Protein AF-A0A6A5U2U9-F1 (afdb_monomer_lite)

Foldseek 3Di:
DDDPPPDPPVPAFPDQVRHDEPPAKDKDAAPDKGWYAYQAKKFKAAPVRHTDDIDHHNGIDIDHHRHIIIIGGADDPVNVVVVVPDPLVVLLVVLLVQQEDPDAAEPPDVPSVVSLVVQCPHDPVSNVSNLLSNQERHEHEWEFDFDPPPPPPDPPDDDDDDRDTDGPPDPPVCPVRHDHYDYDHDPPVPPPD

Structure (mmCIF, N/CA/C/O backbone):
data_AF-A0A6A5U2U9-F1
#
_entry.id   AF-A0A6A5U2U9-F1
#
loop_
_atom_site.group_PDB
_atom_site.id
_atom_site.type_symbol
_atom_site.label_atom_id
_atom_site.label_alt_id
_atom_site.label_comp_id
_atom_site.label_asym_id
_atom_site.label_entity_id
_atom_site.label_seq_id
_atom_site.pdbx_PDB_ins_code
_atom_site.Cartn_x
_atom_site.Cartn_y
_atom_site.Cartn_z
_atom_site.occupancy
_atom_site.B_iso_or_equiv
_atom_site.auth_seq_id
_atom_site.auth_comp_id
_atom_site.auth_asym_id
_atom_site.auth_atom_id
_atom_site.pdbx_PDB_model_num
ATOM 1 N N . MET A 1 1 ? -9.327 37.604 -3.060 1.00 34.94 1 MET A N 1
ATOM 2 C CA . MET A 1 1 ? -9.150 37.191 -1.652 1.00 34.94 1 MET A CA 1
ATOM 3 C C . MET A 1 1 ? -9.649 35.758 -1.535 1.00 34.94 1 MET A C 1
ATOM 5 O O . MET A 1 1 ? -10.852 35.558 -1.498 1.00 34.94 1 MET A O 1
ATOM 9 N N . ASN A 1 2 ? -8.749 34.771 -1.589 1.00 30.16 2 ASN A N 1
ATOM 10 C CA . ASN A 1 2 ? -9.099 33.359 -1.406 1.00 30.16 2 ASN A CA 1
ATOM 11 C C . ASN A 1 2 ? -8.986 33.032 0.084 1.00 30.16 2 ASN A C 1
ATOM 13 O O . ASN A 1 2 ? -7.882 32.951 0.617 1.00 30.16 2 ASN A O 1
ATOM 17 N N . THR A 1 3 ? -10.119 32.880 0.762 1.00 36.97 3 THR A N 1
ATOM 18 C CA . THR A 1 3 ? -10.171 32.315 2.111 1.00 36.97 3 THR A CA 1
ATOM 19 C C . THR A 1 3 ? -9.855 30.829 2.009 1.00 36.97 3 THR A C 1
ATOM 21 O O . THR A 1 3 ? -10.663 30.041 1.518 1.00 36.97 3 THR A O 1
ATOM 24 N N . SER A 1 4 ? -8.643 30.472 2.424 1.00 37.91 4 SER A N 1
ATOM 25 C CA . SER A 1 4 ? -8.183 29.096 2.579 1.00 37.91 4 SER A CA 1
ATOM 26 C C . SER A 1 4 ? -9.064 28.375 3.599 1.00 37.91 4 SER A C 1
ATOM 28 O O . SER A 1 4 ? -8.823 28.449 4.800 1.00 37.91 4 SER A O 1
ATOM 30 N N . ASN A 1 5 ? -10.102 27.689 3.122 1.00 38.91 5 ASN A N 1
ATOM 31 C CA . ASN A 1 5 ? -10.854 26.703 3.892 1.00 38.91 5 ASN A CA 1
ATOM 32 C C . ASN A 1 5 ? -9.995 25.442 4.043 1.00 38.91 5 ASN A C 1
ATOM 34 O O . ASN A 1 5 ? -10.315 24.395 3.483 1.00 38.91 5 ASN A O 1
ATOM 38 N N . THR A 1 6 ? -8.872 25.545 4.753 1.00 40.09 6 THR A N 1
ATOM 39 C CA . THR A 1 6 ? -8.129 24.360 5.175 1.00 40.09 6 THR A CA 1
ATOM 40 C C . THR A 1 6 ? -9.018 23.651 6.202 1.00 40.09 6 THR A C 1
ATOM 42 O O . THR A 1 6 ? -9.362 24.259 7.220 1.00 40.09 6 THR A O 1
ATOM 45 N N . PRO A 1 7 ? -9.506 22.431 5.924 1.00 47.25 7 PRO A N 1
ATOM 46 C CA . PRO A 1 7 ? -10.454 21.755 6.801 1.00 47.25 7 PRO A CA 1
ATOM 47 C C . PRO A 1 7 ? -9.835 21.520 8.187 1.00 47.25 7 PRO A C 1
ATOM 49 O O . PRO A 1 7 ? -8.619 21.456 8.329 1.00 47.25 7 PRO A O 1
ATOM 52 N N . GLN A 1 8 ? -10.691 21.389 9.204 1.00 54.97 8 GLN A N 1
ATOM 53 C CA . GLN A 1 8 ? -10.421 21.318 10.654 1.00 54.97 8 GLN A CA 1
ATOM 54 C C . GLN A 1 8 ? -9.457 20.205 11.146 1.00 54.97 8 GLN A C 1
ATOM 56 O O . GLN A 1 8 ? -9.461 19.861 12.328 1.00 54.97 8 GLN A O 1
ATOM 61 N N . THR A 1 9 ? -8.625 19.618 10.288 1.00 58.84 9 THR A N 1
ATOM 62 C CA . THR A 1 9 ? -7.685 18.544 10.631 1.00 58.84 9 THR A CA 1
ATOM 63 C C . THR A 1 9 ? -6.590 18.972 11.606 1.00 58.84 9 THR A C 1
ATOM 65 O O . THR A 1 9 ? -6.063 18.115 12.305 1.00 58.84 9 THR A O 1
ATOM 68 N N . GLU A 1 10 ? -6.289 20.270 11.724 1.00 67.75 10 GLU A N 1
ATOM 69 C CA . GLU A 1 10 ? -5.261 20.783 12.650 1.00 67.75 10 GLU A CA 1
ATOM 70 C C . GLU A 1 10 ? -5.578 20.536 14.136 1.00 67.75 10 GLU A C 1
ATOM 72 O O . GLU A 1 10 ? -4.672 20.566 14.962 1.00 67.75 10 GLU A O 1
ATOM 77 N N . LYS A 1 11 ? -6.844 20.268 14.492 1.00 82.25 11 LYS A N 1
ATOM 78 C CA . LYS A 1 11 ? -7.265 20.025 15.886 1.00 82.25 11 LYS A CA 1
ATOM 79 C C . LYS A 1 11 ? -7.470 18.549 16.241 1.00 82.25 11 LYS A C 1
ATOM 81 O O . LYS A 1 11 ? -7.850 18.237 17.365 1.00 82.25 11 LYS A O 1
ATOM 86 N N . LEU A 1 12 ? -7.287 17.620 15.303 1.00 87.06 12 LEU A N 1
ATOM 87 C CA . LEU A 1 12 ? -7.525 16.204 15.586 1.00 87.06 12 LEU A CA 1
ATOM 88 C C . LEU A 1 12 ? -6.351 15.594 16.355 1.00 87.06 12 LEU A C 1
ATOM 90 O O . LEU A 1 12 ? -5.197 15.736 15.966 1.00 87.06 12 LEU A O 1
ATOM 94 N N . GLY A 1 13 ? -6.663 14.870 17.430 1.00 91.94 13 GLY A N 1
ATOM 95 C CA . GLY A 1 13 ? -5.678 14.180 18.260 1.00 91.94 13 GLY A CA 1
ATOM 96 C C . GLY A 1 13 ? -4.926 15.071 19.249 1.00 91.94 13 GLY A C 1
ATOM 97 O O . GLY A 1 13 ? -3.974 14.597 19.864 1.00 91.94 13 GLY A O 1
ATOM 98 N N . THR A 1 14 ? -5.345 16.328 19.433 1.00 94.25 14 THR A N 1
ATOM 99 C CA . THR A 1 14 ? -4.706 17.265 20.372 1.00 94.25 14 THR A CA 1
ATOM 100 C C . THR A 1 14 ? -5.216 17.151 21.810 1.00 94.25 14 THR A C 1
ATOM 102 O O . THR A 1 14 ? -4.527 17.598 22.719 1.00 94.25 14 THR A O 1
ATOM 105 N N . SER A 1 15 ? -6.407 16.585 22.034 1.00 96.62 15 SER A N 1
ATOM 106 C CA . SER A 1 15 ? -6.978 16.377 23.373 1.00 96.62 15 SER A CA 1
ATOM 107 C C . SER A 1 15 ? -7.800 15.090 23.457 1.00 96.62 15 SER A C 1
ATOM 109 O O . SER A 1 15 ? -8.132 14.473 22.439 1.00 96.62 15 SER A O 1
ATOM 111 N N . GLU A 1 16 ? -8.148 14.708 24.686 1.00 97.25 16 GLU A N 1
ATOM 112 C CA . GLU A 1 16 ? -9.022 13.573 24.979 1.00 97.25 16 GLU A CA 1
ATOM 113 C C . GLU A 1 16 ? -10.433 13.747 24.398 1.00 97.25 16 GLU A C 1
ATOM 115 O O . GLU A 1 16 ? -11.026 12.763 23.950 1.00 97.25 16 GLU A O 1
ATOM 120 N N . GLU A 1 17 ? -10.969 14.978 24.355 1.00 97.06 17 GLU A N 1
ATOM 121 C CA . GLU A 1 17 ? -12.308 15.232 23.805 1.00 97.06 17 GLU A CA 1
ATOM 122 C C . GLU A 1 17 ? -12.342 15.164 22.273 1.00 97.06 17 GLU A C 1
ATOM 124 O O . GLU A 1 17 ? -13.386 14.872 21.685 1.00 97.06 17 GLU A O 1
ATOM 129 N N 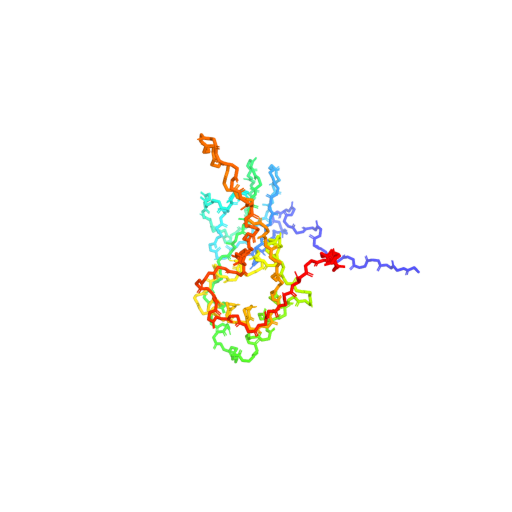. THR A 1 18 ? -11.205 15.409 21.613 1.00 95.75 18 THR A N 1
ATOM 130 C CA . THR A 1 18 ? -11.081 15.378 20.149 1.00 95.75 18 THR A CA 1
ATOM 131 C C . THR A 1 18 ? -9.968 14.433 19.685 1.00 95.75 18 THR A C 1
ATOM 133 O O . THR A 1 18 ? -9.025 14.864 19.010 1.00 95.75 18 THR A O 1
ATOM 136 N N . PRO A 1 19 ? -10.057 13.125 19.996 1.00 97.06 19 PRO A N 1
ATOM 137 C CA . PRO A 1 19 ? -9.020 12.168 19.649 1.00 97.06 19 PRO A CA 1
ATOM 138 C C . PRO A 1 19 ? -9.034 11.873 18.147 1.00 97.06 19 PRO A C 1
ATOM 140 O O . PRO A 1 19 ? -10.079 11.858 17.488 1.00 97.06 19 PRO A O 1
ATOM 143 N N . LEU A 1 20 ? -7.870 11.550 17.593 1.00 95.81 20 LEU A N 1
ATOM 144 C CA . LEU A 1 20 ? -7.750 11.102 16.216 1.00 95.81 20 LEU A CA 1
ATOM 145 C C . LEU A 1 20 ? -8.295 9.674 16.082 1.00 95.81 20 LEU A C 1
ATOM 147 O O . LEU A 1 20 ? -7.746 8.707 16.618 1.00 95.81 20 LEU A O 1
ATOM 151 N N . LYS A 1 21 ? -9.368 9.517 15.306 1.00 95.50 21 LYS A N 1
ATOM 152 C CA . LYS A 1 21 ? -9.914 8.199 14.973 1.00 95.50 21 LYS A CA 1
ATOM 153 C C . LYS A 1 21 ? -9.054 7.526 13.903 1.00 95.50 21 LYS A C 1
ATOM 155 O O . LYS A 1 21 ? -9.183 7.809 12.711 1.00 95.50 21 LYS A O 1
ATOM 160 N N . LEU A 1 22 ? -8.208 6.591 14.321 1.00 94.00 22 LEU A N 1
ATOM 161 C CA . LEU A 1 22 ? -7.253 5.937 13.437 1.00 94.00 22 LEU A CA 1
ATOM 162 C C . LEU A 1 22 ? -7.942 4.876 12.566 1.00 94.00 22 LEU A C 1
ATOM 164 O O . LEU A 1 22 ? -8.171 3.741 12.994 1.00 94.00 22 LEU A O 1
ATOM 168 N N . THR A 1 23 ? -8.287 5.274 11.342 1.00 89.62 23 THR A N 1
ATOM 169 C CA . THR A 1 23 ? -8.920 4.420 10.317 1.00 89.62 23 THR A CA 1
ATOM 170 C C . THR A 1 23 ? -8.027 4.175 9.107 1.00 89.62 23 THR A C 1
ATOM 172 O O . THR A 1 23 ? -8.224 3.196 8.392 1.00 89.62 23 THR A O 1
ATOM 175 N N . THR A 1 24 ? -7.017 5.019 8.919 1.00 86.12 24 THR A N 1
ATOM 176 C CA . THR A 1 24 ? -6.017 4.938 7.857 1.00 86.12 24 THR A CA 1
ATOM 177 C C . THR A 1 24 ? -4.615 4.870 8.459 1.00 86.12 24 THR A C 1
ATOM 179 O O . THR A 1 24 ? -4.432 5.210 9.634 1.00 86.12 24 THR A O 1
ATOM 182 N N . PRO A 1 25 ? -3.614 4.434 7.678 1.00 91.31 25 PRO A N 1
ATOM 183 C CA . PRO A 1 25 ? -2.215 4.589 8.045 1.00 91.31 25 PRO A CA 1
ATOM 184 C C . PRO A 1 25 ? -1.887 6.002 8.530 1.00 91.31 25 PRO A C 1
ATOM 186 O O . PRO A 1 25 ? -2.380 6.978 7.964 1.00 91.31 25 PRO A O 1
ATOM 189 N N . TYR A 1 26 ? -1.041 6.106 9.550 1.00 93.81 26 TYR A N 1
ATOM 190 C CA . TYR A 1 26 ? -0.611 7.388 10.102 1.00 93.81 26 TYR A CA 1
ATOM 191 C C . TYR A 1 26 ? 0.865 7.346 10.479 1.00 93.81 26 TYR A C 1
ATOM 193 O O . TYR A 1 26 ? 1.331 6.379 11.085 1.00 93.81 26 TYR A O 1
ATOM 201 N N . PHE A 1 27 ? 1.598 8.395 10.120 1.00 94.19 27 PHE A N 1
ATOM 202 C CA . PHE A 1 27 ? 2.985 8.582 10.523 1.00 94.19 27 PHE A CA 1
ATOM 203 C C . PHE A 1 27 ? 3.036 9.481 11.755 1.00 94.19 27 PHE A C 1
ATOM 205 O O . PHE A 1 27 ? 2.493 10.583 11.738 1.00 94.19 27 PHE A O 1
ATOM 212 N N . LEU A 1 28 ? 3.689 9.011 12.814 1.00 95.44 28 LEU A N 1
ATOM 213 C CA . LEU A 1 28 ? 3.873 9.767 14.045 1.00 95.44 28 LEU A CA 1
ATOM 214 C C . LEU A 1 28 ? 5.365 9.989 14.286 1.00 95.44 28 LEU A C 1
ATOM 216 O O . LEU A 1 28 ? 6.143 9.036 14.389 1.00 95.44 28 LEU A O 1
ATOM 220 N N . SER A 1 29 ? 5.748 11.259 14.371 1.00 96.44 29 SER A N 1
ATOM 221 C CA . SER A 1 29 ? 7.118 11.675 14.654 1.00 96.44 29 SER A CA 1
ATOM 222 C C . SER A 1 29 ? 7.539 11.306 16.077 1.00 96.44 29 SER A C 1
ATOM 224 O O . SER A 1 29 ? 6.727 11.266 17.005 1.00 96.44 29 SER A O 1
ATOM 226 N N . ALA A 1 30 ? 8.839 11.079 16.258 1.00 96.38 30 ALA A N 1
ATOM 227 C CA . ALA A 1 30 ? 9.435 10.812 17.558 1.00 96.38 30 ALA A CA 1
ATOM 228 C C . ALA A 1 30 ? 9.072 11.901 18.579 1.00 96.38 30 ALA A C 1
ATOM 230 O O . ALA A 1 30 ? 9.090 13.095 18.276 1.00 96.38 30 ALA A O 1
ATOM 231 N N . ARG A 1 31 ? 8.783 11.477 19.813 1.00 95.62 31 ARG A N 1
ATOM 232 C CA . ARG A 1 31 ? 8.449 12.329 20.968 1.00 95.62 31 ARG A CA 1
ATOM 233 C C . ARG A 1 31 ? 7.227 13.230 20.763 1.00 95.62 31 ARG A C 1
ATOM 235 O O . ARG A 1 31 ? 7.022 14.155 21.540 1.00 95.62 31 ARG A O 1
ATOM 242 N N . THR A 1 32 ? 6.413 12.969 19.744 1.00 96.06 32 THR A N 1
ATOM 243 C CA . THR A 1 32 ? 5.101 13.600 19.591 1.00 96.06 32 THR A CA 1
ATOM 244 C C . THR A 1 32 ? 4.062 12.758 20.322 1.00 96.06 32 THR A C 1
ATOM 246 O O . THR A 1 32 ? 3.995 11.543 20.121 1.00 96.06 32 THR A O 1
ATOM 249 N N . ALA A 1 33 ? 3.281 13.404 21.185 1.00 96.81 33 ALA A N 1
ATOM 250 C CA . ALA A 1 33 ? 2.119 12.801 21.819 1.00 96.81 33 ALA A CA 1
ATOM 251 C C . ALA A 1 33 ? 0.873 13.058 20.966 1.00 96.81 33 ALA A C 1
ATOM 253 O O . ALA A 1 33 ? 0.735 14.126 20.368 1.00 96.81 33 ALA A O 1
ATOM 254 N N . ILE A 1 34 ? -0.011 12.069 20.878 1.00 97.56 34 ILE A N 1
ATOM 255 C CA . ILE A 1 34 ? -1.281 12.196 20.165 1.00 97.56 34 ILE A CA 1
ATOM 256 C C . ILE A 1 34 ? -2.364 11.384 20.868 1.00 97.56 34 ILE A C 1
ATOM 258 O O . ILE A 1 34 ? -2.145 10.235 21.254 1.00 97.56 34 ILE A O 1
ATOM 262 N N . TRP A 1 35 ? -3.551 11.969 20.997 1.00 98.00 35 TRP A N 1
ATOM 263 C CA . TRP A 1 35 ? -4.744 11.271 21.456 1.00 98.00 35 TRP A CA 1
ATOM 264 C C . TRP A 1 35 ? -5.368 10.499 20.305 1.00 98.00 35 TRP A C 1
ATOM 266 O O . TRP A 1 35 ? -5.695 11.079 19.270 1.00 98.00 35 TRP A O 1
ATOM 276 N N . ILE A 1 36 ? -5.559 9.193 20.471 1.00 97.31 36 ILE A N 1
ATOM 277 C CA . ILE A 1 36 ? -6.127 8.341 19.426 1.00 97.31 36 ILE A CA 1
ATOM 278 C C . ILE A 1 36 ? -7.247 7.441 19.939 1.00 97.31 36 ILE A C 1
ATOM 280 O O . ILE A 1 36 ? -7.285 7.040 21.100 1.00 97.31 36 ILE A O 1
ATOM 284 N N . VAL A 1 37 ? -8.125 7.054 19.017 1.00 97.38 37 VAL A N 1
ATOM 285 C CA . VAL A 1 37 ? -9.098 5.969 19.186 1.00 97.38 37 VAL A CA 1
ATOM 286 C C . VAL A 1 37 ? -8.998 5.042 17.985 1.00 97.38 37 VAL A C 1
ATOM 288 O O . VAL A 1 37 ? -9.056 5.490 16.839 1.00 97.38 37 VAL A O 1
ATOM 291 N N . SER A 1 38 ? -8.911 3.736 18.225 1.00 95.75 38 SER A N 1
ATOM 292 C CA . SER A 1 38 ? -9.008 2.737 17.167 1.00 95.75 38 SER A CA 1
ATOM 293 C C . SER A 1 38 ? -9.807 1.510 17.620 1.00 95.75 38 SER A C 1
ATOM 295 O O . SER A 1 38 ? -9.368 0.751 18.493 1.00 95.75 38 SER A O 1
ATOM 297 N N . PRO A 1 39 ? -10.985 1.257 17.013 1.00 92.81 39 PRO A N 1
ATOM 298 C CA . PRO A 1 39 ? -11.795 0.086 17.346 1.00 92.81 39 PRO A CA 1
ATOM 299 C C . PRO A 1 39 ? -11.148 -1.232 16.887 1.00 92.81 39 PRO A C 1
ATOM 301 O O . PRO A 1 39 ? -11.513 -2.302 17.386 1.00 92.81 39 PRO A O 1
ATOM 304 N N . ASN A 1 40 ? -10.185 -1.161 15.964 1.00 93.69 40 ASN A N 1
ATOM 305 C CA . ASN A 1 40 ? -9.459 -2.300 15.419 1.00 93.69 40 ASN A CA 1
ATOM 306 C C . ASN A 1 40 ? -8.013 -2.314 15.947 1.00 93.69 40 ASN A C 1
ATOM 308 O O . ASN A 1 40 ? -7.489 -1.264 16.312 1.00 93.69 40 ASN A O 1
ATOM 312 N N . PRO A 1 41 ? -7.349 -3.482 15.994 1.00 95.50 41 PRO A N 1
ATOM 313 C CA . PRO A 1 41 ? -5.922 -3.547 16.292 1.00 95.50 41 PRO A CA 1
ATOM 314 C C . PRO A 1 41 ? -5.097 -2.658 15.354 1.00 95.50 41 PRO A C 1
ATOM 316 O O . PRO A 1 41 ? -5.299 -2.688 14.139 1.00 95.50 41 PRO A O 1
ATOM 319 N N . VAL A 1 42 ? -4.152 -1.912 15.913 1.00 96.12 42 VAL A N 1
ATOM 320 C CA . VAL A 1 42 ? -3.202 -1.050 15.209 1.00 96.12 42 VAL A CA 1
ATOM 321 C C . VAL A 1 42 ? -1.824 -1.672 15.331 1.00 96.12 42 VAL A C 1
ATOM 323 O O . VAL A 1 42 ? -1.330 -1.868 16.440 1.00 96.12 42 VAL A O 1
ATOM 326 N N . LYS A 1 43 ? -1.202 -1.987 14.195 1.00 95.94 43 LYS A N 1
ATOM 327 C CA . LYS A 1 43 ? 0.190 -2.440 14.149 1.00 95.94 43 LYS A CA 1
ATOM 328 C C . LYS A 1 43 ? 1.102 -1.224 14.088 1.00 95.94 43 LYS A C 1
ATOM 330 O O . LYS A 1 43 ? 0.859 -0.321 13.293 1.00 95.94 43 LYS A O 1
ATOM 335 N N . VAL A 1 44 ? 2.144 -1.207 14.903 1.00 96.50 44 VAL A N 1
ATOM 336 C CA . VAL A 1 44 ? 3.135 -0.130 14.932 1.00 96.50 44 VAL A CA 1
ATOM 337 C C . VAL A 1 44 ? 4.418 -0.645 14.313 1.00 96.50 44 VAL A C 1
ATOM 339 O O . VAL A 1 44 ? 4.947 -1.669 14.747 1.00 96.50 44 VAL A O 1
ATOM 342 N N . HIS A 1 45 ? 4.911 0.072 13.312 1.00 95.31 45 HIS A N 1
ATOM 343 C CA . HIS A 1 45 ? 6.163 -0.225 12.637 1.00 95.31 45 HIS A CA 1
ATOM 344 C C . HIS A 1 45 ? 7.190 0.875 12.888 1.00 95.31 45 HIS A C 1
ATOM 346 O O . HIS A 1 45 ? 6.834 2.053 12.910 1.00 95.31 45 HIS A O 1
ATOM 352 N N . GLY A 1 46 ? 8.451 0.489 13.054 1.00 94.62 46 GLY A N 1
ATOM 353 C CA . GLY A 1 46 ? 9.576 1.412 13.115 1.00 94.62 46 GLY A CA 1
ATOM 354 C C . GLY A 1 46 ? 9.885 2.060 11.762 1.00 94.62 46 GLY A C 1
ATOM 355 O O . GLY A 1 46 ? 9.246 1.741 10.752 1.00 94.62 46 GLY A O 1
ATOM 356 N N . PRO A 1 47 ? 10.883 2.957 11.719 1.00 90.69 47 PRO A N 1
ATOM 357 C CA . PRO A 1 47 ? 11.277 3.654 10.494 1.00 90.69 47 PRO A CA 1
ATOM 358 C C . PRO A 1 47 ? 11.883 2.708 9.445 1.00 90.69 47 PRO A C 1
ATOM 360 O O . PRO A 1 47 ? 11.834 2.985 8.252 1.00 90.69 47 PRO A O 1
ATOM 363 N N . ASP A 1 48 ? 12.409 1.567 9.880 1.00 90.31 48 ASP A N 1
ATOM 364 C CA . ASP A 1 48 ? 12.913 0.473 9.048 1.00 90.31 48 ASP A CA 1
ATOM 365 C C . ASP A 1 48 ? 11.814 -0.530 8.634 1.00 90.31 48 ASP A C 1
ATOM 367 O O . ASP A 1 48 ? 12.078 -1.528 7.964 1.00 90.31 48 ASP A O 1
ATOM 371 N N . GLY A 1 49 ? 10.563 -0.286 9.037 1.00 87.00 49 GLY A N 1
ATOM 372 C CA . GLY A 1 49 ? 9.427 -1.167 8.785 1.00 87.00 49 GLY A CA 1
ATOM 373 C C . GLY A 1 49 ? 9.326 -2.369 9.729 1.00 87.00 49 GLY A C 1
ATOM 374 O O . GLY A 1 49 ? 8.385 -3.161 9.582 1.00 87.00 49 GLY A O 1
ATOM 375 N N . THR A 1 50 ? 10.232 -2.514 10.703 1.00 91.19 50 THR A N 1
ATOM 376 C CA . THR A 1 50 ? 10.160 -3.589 11.704 1.00 91.19 50 THR A CA 1
ATOM 377 C C . THR A 1 50 ? 8.906 -3.446 12.555 1.00 91.19 50 THR A C 1
ATOM 379 O O . THR A 1 50 ? 8.499 -2.342 12.909 1.00 91.19 50 THR A O 1
ATOM 382 N N . ALA A 1 51 ? 8.232 -4.558 12.849 1.00 93.44 51 ALA A N 1
ATOM 383 C CA . ALA A 1 51 ? 7.063 -4.530 13.720 1.00 93.44 51 ALA A CA 1
ATOM 384 C C . ALA A 1 51 ? 7.517 -4.312 15.171 1.00 93.44 51 ALA A C 1
ATOM 386 O O . ALA A 1 51 ? 8.251 -5.133 15.713 1.00 93.44 51 ALA A O 1
ATOM 387 N N . ILE A 1 52 ? 7.067 -3.219 15.788 1.00 95.12 52 ILE A N 1
ATOM 388 C CA . ILE A 1 52 ? 7.402 -2.860 17.171 1.00 95.12 52 ILE A CA 1
ATOM 389 C C . ILE A 1 52 ? 6.380 -3.468 18.125 1.00 95.12 52 ILE A C 1
ATOM 391 O O . ILE A 1 52 ? 6.726 -4.166 19.072 1.00 95.12 52 ILE A O 1
ATOM 395 N N . THR A 1 53 ? 5.099 -3.172 17.901 1.00 97.12 53 THR A N 1
ATOM 396 C CA . THR A 1 53 ? 4.021 -3.595 18.797 1.00 97.12 53 THR A CA 1
ATOM 397 C C . THR A 1 53 ? 2.673 -3.598 18.082 1.00 97.12 53 THR A C 1
ATOM 399 O O . THR A 1 53 ? 2.544 -3.161 16.937 1.00 97.12 53 THR A O 1
ATOM 402 N N . THR A 1 54 ? 1.650 -4.121 18.746 1.00 97.00 54 THR A N 1
ATOM 403 C CA . THR A 1 54 ? 0.253 -4.019 18.326 1.00 97.00 54 THR A CA 1
ATOM 404 C C . THR A 1 54 ? -0.587 -3.606 19.523 1.00 97.00 54 THR A C 1
ATOM 406 O O . THR A 1 54 ? -0.475 -4.206 20.588 1.00 97.00 54 THR A O 1
ATOM 409 N N . PHE A 1 55 ? -1.452 -2.609 19.351 1.00 96.06 55 PHE A N 1
ATOM 410 C CA . PHE A 1 55 ? -2.351 -2.154 20.411 1.00 96.06 55 PHE A CA 1
ATOM 411 C C . PHE A 1 55 ? -3.779 -1.963 19.894 1.00 96.06 55 PHE A C 1
ATOM 413 O O . PHE A 1 55 ? -4.039 -1.972 18.692 1.00 96.06 55 PHE A O 1
ATOM 420 N N . LYS A 1 56 ? -4.730 -1.809 20.815 1.00 95.44 56 LYS A N 1
ATOM 421 C CA . LYS A 1 56 ? -6.136 -1.520 20.519 1.00 95.44 56 LYS A CA 1
ATOM 422 C C . LYS A 1 56 ? -6.675 -0.568 21.581 1.00 95.44 56 LYS A C 1
ATOM 424 O O . LYS A 1 56 ? -6.580 -0.879 22.763 1.00 95.44 56 LYS A O 1
ATOM 429 N N . CYS A 1 57 ? -7.281 0.542 21.170 1.00 95.62 57 CYS A N 1
ATOM 430 C CA . CYS A 1 57 ? -7.821 1.557 22.077 1.00 95.62 57 CYS A CA 1
ATOM 431 C C . CYS A 1 57 ? -9.275 1.888 21.710 1.00 95.62 57 CYS A C 1
ATOM 433 O O . CYS A 1 57 ? -9.556 2.642 20.782 1.00 95.62 57 CYS A O 1
ATOM 435 N N . LYS A 1 58 ? -10.232 1.289 22.433 1.00 95.94 58 LYS A N 1
ATOM 436 C CA . LYS A 1 58 ? -11.666 1.598 22.257 1.00 95.94 58 LYS A CA 1
ATOM 437 C C . LYS A 1 58 ? -12.054 2.961 22.840 1.00 95.94 58 LYS A C 1
ATOM 439 O O . LYS A 1 58 ? -13.044 3.535 22.400 1.00 95.94 58 LYS A O 1
ATOM 444 N N . HIS A 1 59 ? -11.287 3.434 23.815 1.00 97.19 59 HIS A N 1
ATOM 445 C CA . HIS A 1 59 ? -11.425 4.741 24.446 1.00 97.19 59 HIS A CA 1
ATOM 446 C C . HIS A 1 59 ? -10.237 5.622 24.046 1.00 97.19 59 HIS A C 1
ATOM 448 O O . HIS A 1 59 ? -9.207 5.062 23.648 1.00 97.19 59 HIS A O 1
ATOM 454 N N . PRO A 1 60 ? -10.381 6.958 24.109 1.00 98.00 60 PRO A N 1
ATOM 455 C CA . PRO A 1 60 ? -9.285 7.876 23.834 1.00 98.00 60 PRO A CA 1
ATOM 456 C C . PRO A 1 60 ? -8.066 7.525 24.685 1.00 98.00 60 PRO A C 1
ATOM 458 O O . PRO A 1 60 ? -8.185 7.288 25.884 1.00 98.00 60 PRO A O 1
ATOM 461 N N . ALA A 1 61 ? -6.905 7.437 24.047 1.00 97.75 61 ALA A N 1
ATOM 462 C CA . ALA A 1 61 ? -5.645 7.180 24.723 1.00 97.75 61 ALA A CA 1
ATOM 463 C C . ALA A 1 61 ? -4.560 8.068 24.125 1.00 97.75 61 ALA A C 1
ATOM 465 O O . ALA A 1 61 ? -4.422 8.134 22.900 1.00 97.75 61 ALA A O 1
ATOM 466 N N . GLU A 1 62 ? -3.787 8.722 24.985 1.00 98.00 62 GLU A N 1
ATOM 467 C CA . GLU A 1 62 ? -2.581 9.426 24.577 1.00 98.00 62 GLU A CA 1
ATOM 468 C C . GLU A 1 62 ? -1.450 8.421 24.348 1.00 98.00 62 GLU A C 1
ATOM 470 O O . GLU A 1 62 ? -1.139 7.591 25.205 1.00 98.00 62 GLU A O 1
ATOM 475 N N . ILE A 1 63 ? -0.839 8.483 23.170 1.00 97.44 63 ILE A N 1
ATOM 476 C CA . ILE A 1 63 ? 0.300 7.647 22.803 1.00 97.44 63 ILE A CA 1
ATOM 477 C C . ILE A 1 63 ? 1.479 8.521 22.397 1.00 97.44 63 ILE A C 1
ATOM 479 O O . ILE A 1 63 ? 1.314 9.572 21.782 1.00 97.44 63 ILE A O 1
ATOM 483 N N . SER A 1 64 ? 2.685 8.057 22.703 1.00 97.44 64 SER A N 1
ATOM 484 C CA . SER A 1 64 ? 3.925 8.649 22.210 1.00 97.44 64 SER A CA 1
ATOM 485 C C . SER A 1 64 ? 4.984 7.564 22.033 1.00 97.44 64 SER A C 1
ATOM 487 O O . SER A 1 64 ? 4.941 6.517 22.683 1.00 97.44 64 SER A O 1
ATOM 489 N N . PHE A 1 65 ? 5.936 7.804 21.133 1.00 96.81 65 PHE A N 1
ATOM 490 C CA . PHE A 1 65 ? 7.048 6.891 20.869 1.00 96.81 65 PHE A CA 1
ATOM 491 C C . PHE A 1 65 ? 8.370 7.649 20.893 1.00 96.81 65 PHE A C 1
ATOM 493 O O . PHE A 1 65 ? 8.432 8.829 20.553 1.00 96.81 65 PHE A O 1
ATOM 500 N N . GLN A 1 66 ? 9.453 6.973 21.278 1.00 97.50 66 GLN A N 1
ATOM 501 C CA . GLN A 1 66 ? 10.793 7.575 21.287 1.00 97.50 66 GLN A CA 1
ATOM 502 C C . GLN A 1 66 ? 11.406 7.707 19.884 1.00 97.50 66 GLN A C 1
ATOM 504 O O . GLN A 1 66 ? 12.349 8.473 19.700 1.00 97.50 66 GLN A O 1
ATOM 509 N N . THR A 1 67 ? 10.872 6.977 18.906 1.00 96.75 67 THR A N 1
ATOM 510 C CA . THR A 1 67 ? 11.312 6.943 17.508 1.00 96.75 67 THR A CA 1
ATOM 511 C C . THR A 1 67 ? 10.144 7.263 16.577 1.00 96.75 67 THR A C 1
ATOM 513 O O . THR A 1 67 ? 8.987 7.261 16.997 1.00 96.75 67 THR A O 1
ATOM 516 N N . ASN A 1 68 ? 10.444 7.559 15.311 1.00 96.00 68 ASN A N 1
ATOM 517 C CA . ASN A 1 68 ? 9.418 7.722 14.282 1.00 96.00 68 ASN A CA 1
ATOM 518 C C . ASN A 1 68 ? 8.715 6.385 14.045 1.00 96.00 68 ASN A C 1
ATOM 520 O O . ASN A 1 68 ? 9.386 5.361 13.900 1.00 96.00 68 ASN A O 1
ATOM 524 N N . VAL A 1 69 ? 7.387 6.397 13.961 1.00 96.50 69 VAL A N 1
ATOM 525 C CA . VAL A 1 69 ? 6.612 5.175 13.740 1.00 96.50 69 VAL A CA 1
ATOM 526 C C . VAL A 1 69 ? 5.543 5.341 12.671 1.00 96.50 69 VAL A C 1
ATOM 528 O O . VAL A 1 69 ? 4.960 6.409 12.483 1.00 96.50 69 VAL A O 1
ATOM 531 N N . HIS A 1 70 ? 5.237 4.231 12.008 1.00 94.56 70 HIS A N 1
ATOM 532 C CA . HIS A 1 70 ? 4.082 4.085 11.137 1.00 94.56 70 HIS A CA 1
ATOM 533 C C . HIS A 1 70 ? 3.023 3.231 11.834 1.00 94.56 70 HIS A C 1
ATOM 535 O O . HIS A 1 70 ? 3.230 2.047 12.102 1.00 94.56 70 HIS A O 1
ATOM 541 N N . MET A 1 71 ? 1.868 3.827 12.108 1.00 95.19 71 MET A N 1
ATOM 542 C CA . MET A 1 71 ? 0.708 3.143 12.662 1.00 95.19 71 MET A CA 1
ATOM 543 C C . MET A 1 71 ? -0.195 2.656 11.532 1.00 95.19 71 MET A C 1
ATOM 545 O O . MET A 1 71 ? -0.624 3.437 10.687 1.00 95.19 71 MET A O 1
ATOM 549 N N . MET A 1 72 ? -0.482 1.359 11.520 1.00 93.12 72 MET A N 1
ATOM 550 C CA . MET A 1 72 ? -1.246 0.670 10.484 1.00 93.12 72 MET A CA 1
ATOM 551 C C . MET A 1 72 ? -2.486 0.037 11.125 1.00 93.12 72 MET A C 1
ATOM 553 O O . MET A 1 72 ? -2.390 -1.067 11.680 1.00 93.12 72 MET A O 1
ATOM 557 N N . PRO A 1 73 ? -3.649 0.716 11.110 1.00 92.50 73 PRO A N 1
ATOM 558 C CA . PRO A 1 73 ? -4.879 0.119 11.605 1.00 92.50 73 PRO A CA 1
ATOM 559 C C . PRO A 1 73 ? -5.244 -1.088 10.741 1.00 92.50 73 PRO A C 1
ATOM 561 O O . PRO A 1 73 ? -5.184 -1.049 9.512 1.00 92.50 73 PRO A O 1
ATOM 564 N N . SER A 1 74 ? -5.625 -2.184 11.387 1.00 90.31 74 SER A N 1
ATOM 565 C CA . SER A 1 74 ? -6.153 -3.343 10.677 1.00 90.31 74 SER A CA 1
ATOM 566 C C . SER A 1 74 ? -7.512 -3.014 10.065 1.00 90.31 74 SER A C 1
ATOM 568 O O . SER A 1 74 ? -8.380 -2.388 10.684 1.00 90.31 74 SER A O 1
ATOM 570 N N . LEU A 1 75 ? -7.699 -3.465 8.827 1.00 85.56 75 LEU A N 1
ATOM 571 C CA . LEU A 1 75 ? -8.979 -3.394 8.140 1.00 85.56 75 LEU A CA 1
ATOM 572 C C . LEU A 1 75 ? -9.941 -4.345 8.860 1.00 85.56 75 LEU A C 1
ATOM 574 O O . LEU A 1 75 ? -9.790 -5.564 8.799 1.00 85.56 75 LEU A O 1
ATOM 578 N N . GLY A 1 76 ? -10.884 -3.789 9.619 1.00 86.06 76 GLY A N 1
ATOM 579 C CA . GLY A 1 76 ? -11.825 -4.585 10.404 1.00 86.06 76 GLY A CA 1
ATOM 580 C C . GLY A 1 76 ? -12.762 -5.440 9.530 1.00 86.06 76 GLY A C 1
ATOM 581 O O . GLY A 1 76 ? -12.858 -5.227 8.318 1.00 86.06 76 GLY A O 1
ATOM 582 N N . PRO A 1 77 ? -13.535 -6.364 10.132 1.00 88.94 77 PRO A N 1
ATOM 583 C CA . PRO A 1 77 ? -14.475 -7.225 9.406 1.00 88.94 77 PRO A CA 1
ATOM 584 C C . PRO A 1 77 ? -15.476 -6.453 8.537 1.00 88.94 77 PRO A C 1
ATOM 586 O O . PRO A 1 77 ? -15.825 -6.904 7.451 1.00 88.94 77 PRO A O 1
ATOM 589 N N . ALA A 1 78 ? -15.892 -5.262 8.982 1.00 88.50 78 ALA A N 1
ATOM 590 C CA . ALA A 1 78 ? -16.789 -4.387 8.232 1.00 88.50 78 ALA A CA 1
ATOM 591 C C . ALA A 1 78 ? -16.190 -3.931 6.892 1.00 88.50 78 ALA A C 1
ATOM 593 O O . ALA A 1 78 ? -16.898 -3.919 5.889 1.00 88.50 78 ALA A O 1
ATOM 594 N N . PHE A 1 79 ? -14.888 -3.620 6.852 1.00 90.50 79 PHE A N 1
ATOM 595 C CA . PHE A 1 79 ? -14.209 -3.287 5.601 1.00 90.50 79 PHE A CA 1
ATOM 596 C C . PHE A 1 79 ? -14.195 -4.494 4.666 1.00 90.50 79 PHE A C 1
ATOM 598 O O . PHE A 1 79 ? -14.577 -4.365 3.511 1.00 90.50 79 PHE A O 1
ATOM 605 N N . SER A 1 80 ? -13.824 -5.679 5.164 1.00 90.25 80 SER A N 1
ATOM 606 C CA . SER A 1 80 ? -13.820 -6.895 4.338 1.00 90.25 80 SER A CA 1
ATOM 607 C C . SER A 1 80 ? -15.216 -7.219 3.795 1.00 90.25 80 SER A C 1
ATOM 609 O O . SER A 1 80 ? -15.355 -7.558 2.623 1.00 90.25 80 SER A O 1
ATOM 611 N N . ALA A 1 81 ? -16.258 -7.060 4.615 1.00 92.25 81 ALA A N 1
ATOM 612 C CA . ALA A 1 81 ? -17.642 -7.243 4.190 1.00 92.25 81 ALA A CA 1
ATOM 613 C C . ALA A 1 81 ? -18.080 -6.204 3.147 1.00 92.25 81 ALA A C 1
ATOM 615 O O . ALA A 1 81 ? -18.795 -6.554 2.214 1.00 92.25 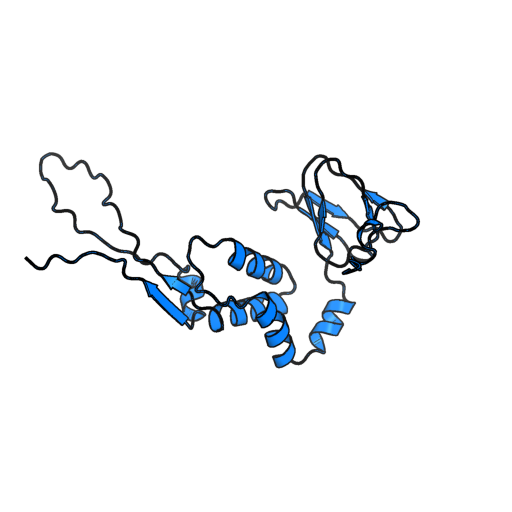81 ALA A O 1
ATOM 616 N N . GLY A 1 82 ? -17.654 -4.945 3.291 1.00 94.50 82 GLY A N 1
ATOM 617 C CA . GLY A 1 82 ? -17.893 -3.893 2.305 1.00 94.50 82 GLY A CA 1
ATOM 618 C C . GLY A 1 82 ? -17.175 -4.176 0.990 1.00 94.50 82 GLY A C 1
ATOM 619 O O . GLY A 1 82 ? -17.814 -4.209 -0.053 1.00 94.50 82 GLY A O 1
ATOM 620 N N . TRP A 1 83 ? -15.878 -4.476 1.052 1.00 95.38 83 TRP A N 1
ATOM 621 C CA . TRP A 1 83 ? -15.037 -4.785 -0.104 1.00 95.38 83 TRP A CA 1
ATOM 622 C C . TRP A 1 83 ? -15.593 -5.943 -0.936 1.00 95.38 83 TRP A C 1
ATOM 624 O O . TRP A 1 83 ? -15.699 -5.829 -2.151 1.00 95.38 83 TRP A O 1
ATOM 634 N N . LYS A 1 84 ? -16.047 -7.023 -0.287 1.00 96.25 84 LYS A N 1
ATOM 635 C CA . LYS A 1 84 ? -16.662 -8.179 -0.963 1.00 96.25 84 LYS A CA 1
ATOM 636 C C . LYS A 1 84 ? -17.944 -7.853 -1.734 1.00 96.25 84 LYS A C 1
ATOM 638 O O . LYS A 1 84 ? -18.309 -8.613 -2.621 1.00 96.25 84 LYS A O 1
ATOM 643 N N . LYS A 1 85 ? -18.643 -6.769 -1.384 1.00 97.50 85 LYS A N 1
ATOM 644 C CA . LYS A 1 85 ? -19.865 -6.329 -2.079 1.00 97.50 85 LYS A CA 1
ATOM 645 C C . LYS A 1 85 ? -19.574 -5.451 -3.294 1.00 97.50 85 LYS A C 1
ATOM 647 O O . LYS A 1 85 ? -20.489 -5.186 -4.065 1.00 97.50 85 LYS A O 1
ATOM 652 N N . ILE A 1 86 ? -18.342 -4.967 -3.439 1.00 97.69 86 ILE A N 1
ATOM 653 C CA . ILE A 1 86 ? -17.938 -4.145 -4.576 1.00 97.69 86 ILE A CA 1
ATOM 654 C C . ILE A 1 86 ? -17.721 -5.084 -5.779 1.00 97.69 86 ILE A C 1
ATOM 656 O O . ILE A 1 86 ? -17.008 -6.076 -5.629 1.00 97.69 86 ILE A O 1
ATOM 660 N N . PRO A 1 87 ? -18.314 -4.806 -6.954 1.00 98.12 87 PRO A N 1
ATOM 661 C CA . PRO A 1 87 ? -17.978 -5.500 -8.197 1.00 98.12 87 PRO A CA 1
ATOM 662 C C . PRO A 1 87 ? -16.485 -5.392 -8.523 1.00 98.12 87 PRO A C 1
ATOM 664 O O . PRO A 1 87 ? -15.850 -4.376 -8.224 1.00 98.12 87 PRO A O 1
ATOM 667 N N . ASP A 1 88 ? -15.913 -6.415 -9.151 1.00 97.25 88 ASP A N 1
ATOM 668 C CA . ASP A 1 88 ? -14.468 -6.471 -9.401 1.00 97.25 88 ASP A CA 1
ATOM 669 C C . ASP A 1 88 ? -13.986 -5.338 -10.325 1.00 97.25 88 ASP A C 1
ATOM 671 O O . ASP A 1 88 ? -12.882 -4.814 -10.153 1.00 97.25 88 ASP A O 1
ATOM 675 N N . GLU A 1 89 ? -14.841 -4.851 -11.225 1.00 97.31 89 GLU A N 1
ATOM 676 C CA . GLU A 1 89 ? -14.573 -3.693 -12.083 1.00 97.31 89 GLU A CA 1
ATOM 677 C C . GLU A 1 89 ? -14.366 -2.412 -11.263 1.00 97.31 89 GLU A C 1
ATOM 679 O O . GLU A 1 89 ? -13.471 -1.615 -11.538 1.00 97.31 89 GLU A O 1
ATOM 684 N N . LEU A 1 90 ? -15.157 -2.209 -10.207 1.00 98.06 90 LEU A N 1
ATOM 685 C CA . LEU A 1 90 ? -14.989 -1.045 -9.337 1.00 98.06 90 LEU A CA 1
ATOM 686 C C . LEU A 1 90 ? -13.767 -1.200 -8.430 1.00 98.06 90 LEU A C 1
ATOM 688 O O . LEU A 1 90 ? -13.051 -0.227 -8.199 1.00 98.06 90 LEU A O 1
ATOM 692 N N . LYS A 1 91 ? -13.471 -2.416 -7.953 1.00 97.75 91 LYS A N 1
ATOM 693 C CA . LYS A 1 91 ? -12.243 -2.676 -7.184 1.00 97.75 91 LYS A CA 1
ATOM 694 C C . LYS A 1 91 ? -10.994 -2.370 -8.009 1.00 97.75 91 LYS A C 1
ATOM 696 O O . LYS A 1 91 ? -10.078 -1.718 -7.510 1.00 97.75 91 LYS A O 1
ATOM 701 N N . THR A 1 92 ? -10.961 -2.817 -9.264 1.00 97.31 92 THR A N 1
ATOM 702 C CA . THR A 1 92 ? -9.845 -2.549 -10.183 1.00 97.31 92 THR A CA 1
ATOM 703 C C . THR A 1 92 ? -9.718 -1.065 -10.500 1.00 97.31 92 THR A C 1
ATOM 705 O O . THR A 1 92 ? -8.597 -0.571 -10.512 1.00 97.31 92 THR A O 1
ATOM 708 N N . GLN A 1 93 ? -10.821 -0.325 -10.660 1.00 97.25 93 GLN A N 1
ATOM 709 C CA . GLN A 1 93 ? -10.778 1.136 -10.815 1.00 97.25 93 GLN A CA 1
ATOM 710 C C . GLN A 1 93 ? -10.224 1.847 -9.573 1.00 97.25 93 GLN A C 1
ATOM 712 O O . GLN A 1 93 ? -9.345 2.697 -9.701 1.00 97.25 93 GLN A O 1
ATOM 717 N N . ILE A 1 94 ? -10.685 1.475 -8.372 1.00 96.12 94 ILE A N 1
ATOM 718 C CA . ILE A 1 94 ? -10.204 2.052 -7.105 1.00 96.12 94 ILE A CA 1
ATOM 719 C C . ILE A 1 94 ? -8.700 1.812 -6.941 1.00 96.12 94 ILE A C 1
ATOM 721 O O . ILE A 1 94 ? -7.949 2.731 -6.621 1.00 96.12 94 ILE A O 1
ATOM 725 N N . LEU A 1 95 ? -8.248 0.577 -7.168 1.00 97.06 95 LEU A N 1
ATOM 726 C CA . LEU A 1 95 ? -6.830 0.238 -7.082 1.00 97.06 95 LEU A CA 1
ATOM 727 C C . LEU A 1 95 ? -6.027 0.890 -8.209 1.00 97.06 95 LEU A C 1
ATOM 729 O O . LEU A 1 95 ? -4.931 1.379 -7.964 1.00 97.06 95 LEU A O 1
ATOM 733 N N . GLY A 1 96 ? -6.579 0.940 -9.420 1.00 96.94 96 GLY A N 1
ATOM 734 C CA . GLY A 1 96 ? -5.954 1.534 -10.597 1.00 96.94 96 GLY A CA 1
ATOM 735 C C . GLY A 1 96 ? -5.682 3.018 -10.422 1.00 96.94 96 GLY A C 1
ATOM 736 O O . GLY A 1 96 ? -4.604 3.462 -10.800 1.00 96.94 96 GLY A O 1
ATOM 737 N N . PHE A 1 97 ? -6.590 3.750 -9.777 1.00 96.38 97 PHE A N 1
ATOM 738 C CA . PHE A 1 97 ? -6.386 5.158 -9.444 1.00 96.38 97 PHE A CA 1
ATOM 739 C C . PHE A 1 97 ? -5.157 5.386 -8.549 1.00 96.38 97 PHE A C 1
ATOM 741 O O . PHE A 1 97 ? -4.428 6.348 -8.751 1.00 96.38 97 PHE A O 1
ATOM 748 N N . ASN A 1 98 ? -4.904 4.492 -7.588 1.00 93.38 98 ASN A N 1
ATOM 749 C CA . ASN A 1 98 ? -3.781 4.621 -6.651 1.00 93.38 98 ASN A CA 1
ATOM 750 C C . ASN A 1 98 ? -2.474 3.985 -7.144 1.00 93.38 98 ASN A C 1
ATOM 752 O O . ASN A 1 98 ? -1.423 4.253 -6.573 1.00 93.38 98 ASN A O 1
ATOM 756 N N . LEU A 1 99 ? -2.549 3.059 -8.103 1.00 96.44 99 LEU A N 1
ATOM 757 C CA . LEU A 1 99 ? -1.423 2.211 -8.504 1.00 96.44 99 LEU A CA 1
ATOM 758 C C . LEU A 1 99 ? -0.948 2.457 -9.934 1.00 96.44 99 LEU A C 1
ATOM 760 O O . LEU A 1 99 ? 0.045 1.849 -10.322 1.00 96.44 99 LEU A O 1
ATOM 764 N N . THR A 1 100 ? -1.657 3.261 -10.728 1.00 97.00 100 THR A N 1
ATOM 765 C CA . THR A 1 100 ? -1.277 3.552 -12.115 1.00 97.00 100 THR A CA 1
ATOM 766 C C . THR A 1 100 ? -0.564 4.890 -12.187 1.00 97.00 100 THR A C 1
ATOM 768 O O . THR A 1 100 ? -1.164 5.936 -11.961 1.00 97.00 100 THR A O 1
ATOM 771 N N . GLU A 1 101 ? 0.699 4.834 -12.571 1.00 96.44 101 GLU A N 1
ATOM 772 C CA . GLU A 1 101 ? 1.543 5.979 -12.848 1.00 96.44 101 GLU A CA 1
ATOM 773 C C . GLU A 1 101 ? 1.359 6.431 -14.296 1.00 96.44 101 GLU A C 1
ATOM 775 O O . GLU A 1 101 ? 1.221 5.626 -15.225 1.00 96.44 101 GLU A O 1
ATOM 780 N N . THR A 1 102 ? 1.365 7.746 -14.501 1.00 96.38 102 THR A N 1
ATOM 781 C CA . THR A 1 102 ? 1.324 8.331 -15.846 1.00 96.38 102 THR A CA 1
ATOM 782 C C . THR A 1 102 ? 2.664 8.190 -16.560 1.00 96.38 102 THR A C 1
ATOM 784 O O . THR A 1 102 ? 2.699 8.030 -17.779 1.00 96.38 102 THR A O 1
ATOM 787 N N . GLU A 1 103 ? 3.761 8.228 -15.803 1.00 95.81 103 GLU A N 1
ATOM 788 C CA . GLU A 1 103 ? 5.121 8.136 -16.322 1.00 95.81 103 GLU A CA 1
ATOM 789 C C . GLU A 1 103 ? 5.679 6.707 -16.222 1.00 95.81 103 GLU A C 1
ATOM 791 O O . GLU A 1 103 ? 5.322 5.955 -15.311 1.00 95.81 103 GLU A O 1
ATOM 796 N N . PRO A 1 104 ? 6.579 6.297 -17.136 1.00 95.00 104 PRO A N 1
ATOM 797 C CA . PRO A 1 104 ? 7.213 4.990 -17.059 1.00 95.00 104 PRO A CA 1
ATOM 798 C C . PRO A 1 104 ? 8.008 4.787 -15.760 1.00 95.00 104 PRO A C 1
ATOM 800 O O . PRO A 1 104 ? 8.933 5.540 -15.455 1.00 95.00 104 PRO A O 1
ATOM 803 N N . ILE A 1 105 ? 7.717 3.699 -15.047 1.00 94.25 105 ILE A N 1
ATOM 804 C CA . ILE A 1 105 ? 8.376 3.346 -13.788 1.00 94.25 105 ILE A CA 1
ATOM 805 C C . ILE A 1 105 ? 9.790 2.849 -14.084 1.00 94.25 105 ILE A C 1
ATOM 807 O O . ILE A 1 105 ? 9.981 1.845 -14.778 1.00 94.25 105 ILE A O 1
ATOM 811 N N . SER A 1 106 ? 10.788 3.541 -13.540 1.00 91.69 106 SER A N 1
ATOM 812 C CA . SER A 1 106 ? 12.194 3.139 -13.626 1.00 91.69 106 SER A CA 1
ATOM 813 C C . SER A 1 106 ? 12.606 2.272 -12.435 1.00 91.69 106 SER A C 1
ATOM 815 O O . SER A 1 106 ? 11.977 2.300 -11.380 1.00 91.69 106 SER A O 1
ATOM 817 N N . SER A 1 107 ? 13.711 1.535 -12.564 1.00 84.88 107 SER A N 1
ATOM 818 C CA . SER A 1 107 ? 14.268 0.742 -11.458 1.00 84.88 107 SER A CA 1
ATOM 819 C C . SER A 1 107 ? 14.692 1.574 -10.241 1.00 84.88 107 SER A C 1
ATOM 821 O O . SER A 1 107 ? 14.770 1.032 -9.140 1.00 84.88 107 SER A O 1
ATOM 823 N N . ALA A 1 108 ? 14.972 2.867 -10.429 1.00 84.38 108 ALA A N 1
ATOM 824 C CA . ALA A 1 108 ? 15.363 3.785 -9.363 1.00 84.38 108 ALA A CA 1
ATOM 825 C C . ALA A 1 108 ? 14.160 4.358 -8.593 1.00 84.38 108 ALA A C 1
ATOM 827 O O . ALA A 1 108 ? 14.341 4.933 -7.521 1.00 84.38 108 ALA A O 1
ATOM 828 N N . ASP A 1 109 ? 12.942 4.209 -9.119 1.00 85.19 109 ASP A N 1
ATOM 829 C CA . ASP A 1 109 ? 11.747 4.765 -8.500 1.00 85.19 109 ASP A CA 1
ATOM 830 C C . ASP A 1 109 ? 11.185 3.828 -7.422 1.00 85.19 109 ASP A C 1
ATOM 832 O O . ASP A 1 109 ? 10.470 2.855 -7.678 1.00 85.19 109 ASP A O 1
ATOM 836 N N . THR A 1 110 ? 11.526 4.134 -6.174 1.00 83.75 110 THR A N 1
ATOM 837 C CA . THR A 1 110 ? 11.041 3.407 -4.998 1.00 83.75 110 THR A CA 1
ATOM 838 C C . THR A 1 110 ? 9.650 3.855 -4.555 1.00 83.75 110 THR A C 1
ATOM 840 O O . THR A 1 110 ? 8.987 3.115 -3.824 1.00 83.75 110 THR A O 1
ATOM 843 N N . SER A 1 111 ? 9.186 5.028 -4.997 1.00 83.75 111 SER A N 1
ATOM 844 C CA . SER A 1 111 ? 7.933 5.629 -4.534 1.00 83.75 111 SER A CA 1
ATOM 845 C C . SER A 1 111 ? 6.715 4.881 -5.079 1.00 83.75 111 SER A C 1
ATOM 847 O O . SER A 1 111 ? 5.870 4.437 -4.298 1.00 83.75 111 SER A O 1
ATOM 849 N N . SER A 1 112 ? 6.709 4.587 -6.381 1.00 85.75 112 SER A N 1
ATOM 850 C CA . SER A 1 112 ? 5.684 3.771 -7.044 1.00 85.75 112 SER A CA 1
ATOM 851 C C . SER A 1 112 ? 5.560 2.372 -6.418 1.00 85.75 112 SER A C 1
ATOM 853 O O . SER A 1 112 ? 4.468 1.843 -6.190 1.00 85.75 112 SER A O 1
ATOM 855 N N . LEU A 1 113 ? 6.696 1.766 -6.050 1.00 88.00 113 LEU A N 1
ATOM 856 C CA . LEU A 1 113 ? 6.719 0.463 -5.380 1.00 88.00 113 LEU A CA 1
ATOM 857 C C . LEU A 1 113 ? 6.169 0.526 -3.951 1.00 88.00 113 LEU A C 1
ATOM 859 O O . LEU A 1 113 ? 5.573 -0.448 -3.490 1.00 88.00 113 LEU A O 1
ATOM 863 N N . LEU A 1 114 ? 6.338 1.649 -3.249 1.00 86.25 114 LEU A N 1
ATOM 864 C CA . LEU A 1 114 ? 5.804 1.832 -1.901 1.00 86.25 114 LEU A CA 1
ATOM 865 C C . LEU A 1 114 ? 4.270 1.789 -1.900 1.00 86.25 114 LEU A C 1
ATOM 867 O O . LEU A 1 114 ? 3.681 1.126 -1.039 1.00 86.25 114 LEU A O 1
ATOM 871 N N . GLY A 1 115 ? 3.638 2.412 -2.902 1.00 88.62 115 GLY A N 1
ATOM 872 C CA . GLY A 1 115 ? 2.191 2.344 -3.121 1.00 88.62 115 GLY A CA 1
ATOM 873 C C . GLY A 1 115 ? 1.705 0.905 -3.306 1.00 88.62 115 GLY A C 1
ATOM 874 O O . GLY A 1 115 ? 0.772 0.462 -2.628 1.00 88.62 115 GLY A O 1
ATOM 875 N N . LEU A 1 116 ? 2.395 0.120 -4.138 1.00 93.44 116 LEU A N 1
ATOM 876 C CA . LEU A 1 116 ? 2.099 -1.305 -4.305 1.00 93.44 116 LEU A CA 1
ATOM 877 C C . LEU A 1 116 ? 2.304 -2.097 -3.003 1.00 93.44 116 LEU A C 1
ATOM 879 O O . LEU A 1 116 ? 1.429 -2.870 -2.608 1.00 93.44 116 LEU A O 1
ATOM 883 N N . TYR A 1 117 ? 3.433 -1.917 -2.310 1.00 90.31 117 TYR A N 1
ATOM 884 C CA . TYR A 1 117 ? 3.740 -2.663 -1.085 1.00 90.31 117 TYR A CA 1
ATOM 885 C C . TYR A 1 117 ? 2.729 -2.423 0.029 1.00 90.31 117 TYR A C 1
ATOM 887 O O . TYR A 1 117 ? 2.452 -3.344 0.801 1.00 90.31 117 TYR A O 1
ATOM 895 N N . HIS A 1 118 ? 2.157 -1.222 0.100 1.00 88.31 118 HIS A N 1
ATOM 896 C CA . HIS A 1 118 ? 1.072 -0.934 1.025 1.00 88.31 118 HIS A CA 1
ATOM 897 C C . HIS A 1 118 ? -0.123 -1.874 0.796 1.00 88.31 118 HIS A C 1
ATOM 899 O O . HIS A 1 118 ? -0.563 -2.558 1.722 1.00 88.31 118 HIS A O 1
ATOM 905 N N . HIS A 1 119 ? -0.586 -1.986 -0.450 1.00 92.88 119 HIS A N 1
ATOM 906 C CA . HIS A 1 119 ? -1.731 -2.824 -0.802 1.00 92.88 119 HIS A CA 1
ATOM 907 C C . HIS A 1 119 ? -1.427 -4.324 -0.695 1.00 92.88 119 HI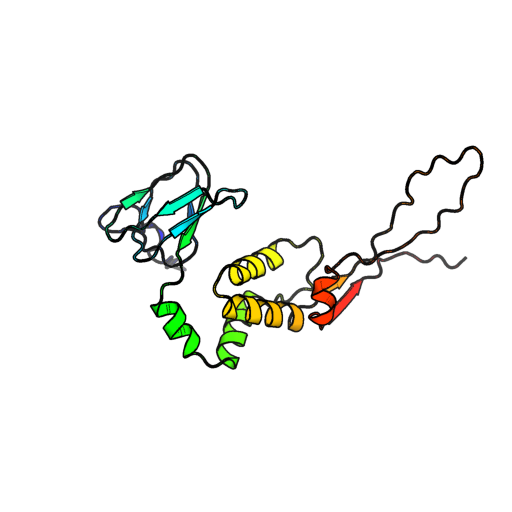S A C 1
ATOM 909 O O . HIS A 1 119 ? -2.272 -5.101 -0.251 1.00 92.88 119 HIS A O 1
ATOM 915 N N . LEU A 1 120 ? -0.193 -4.744 -1.002 1.00 92.06 120 LEU A N 1
ATOM 916 C CA . LEU A 1 120 ? 0.244 -6.136 -0.834 1.00 92.06 120 LEU A CA 1
ATOM 917 C C . LEU A 1 120 ? 0.214 -6.619 0.627 1.00 92.06 120 LEU A C 1
ATOM 919 O O . LEU A 1 120 ? 0.224 -7.825 0.868 1.00 92.06 120 LEU A O 1
ATOM 923 N N . ARG A 1 121 ? 0.176 -5.700 1.600 1.00 86.81 121 ARG A N 1
ATOM 924 C CA . ARG A 1 121 ? 0.082 -5.999 3.039 1.00 86.81 121 ARG A CA 1
ATOM 925 C C . ARG A 1 121 ? -1.353 -5.963 3.584 1.00 86.81 121 ARG A C 1
ATOM 927 O O . ARG A 1 121 ? -1.532 -6.134 4.791 1.00 86.81 121 ARG A O 1
ATOM 934 N N . MET A 1 122 ? -2.355 -5.727 2.733 1.00 89.12 122 MET A N 1
ATOM 935 C CA . MET A 1 122 ? -3.771 -5.735 3.111 1.00 89.12 122 MET A CA 1
ATOM 936 C C . MET A 1 122 ? -4.337 -7.170 3.125 1.00 89.12 122 MET A C 1
ATOM 938 O O . MET A 1 122 ? -3.745 -8.076 3.710 1.00 89.12 122 MET A O 1
ATOM 942 N N . THR A 1 123 ? -5.515 -7.397 2.538 1.00 90.94 123 THR A N 1
ATOM 943 C CA . THR A 1 123 ? -6.095 -8.738 2.402 1.00 90.94 123 THR A CA 1
ATOM 944 C C . THR A 1 123 ? -5.456 -9.478 1.220 1.00 90.94 123 THR A C 1
ATOM 946 O O . THR A 1 123 ? -4.997 -8.828 0.279 1.00 90.94 123 THR A O 1
ATOM 949 N N . PRO A 1 124 ? -5.455 -10.826 1.205 1.00 93.38 124 PRO A N 1
ATOM 950 C CA . PRO A 1 124 ? -4.939 -11.594 0.067 1.00 93.38 124 PRO A CA 1
ATOM 951 C C . PRO A 1 124 ? -5.609 -11.240 -1.268 1.00 93.38 124 PRO A C 1
ATOM 953 O O . PRO A 1 124 ? -4.947 -11.196 -2.299 1.00 93.38 124 PRO A O 1
ATOM 956 N N . GLU A 1 125 ? -6.910 -10.940 -1.233 1.00 95.06 125 GLU A N 1
ATOM 957 C CA . GLU A 1 125 ? -7.684 -10.494 -2.395 1.00 95.06 125 GLU A CA 1
ATOM 958 C C . GLU A 1 125 ? -7.167 -9.154 -2.936 1.00 95.06 125 GLU A C 1
ATOM 960 O O . GLU A 1 125 ? -6.841 -9.062 -4.117 1.00 95.06 125 GLU A O 1
ATOM 965 N N . ILE A 1 126 ? -7.013 -8.141 -2.069 1.00 95.38 126 ILE A N 1
ATOM 966 C CA . ILE A 1 126 ? -6.455 -6.838 -2.462 1.00 95.38 126 ILE A CA 1
ATOM 967 C C . ILE A 1 126 ? -5.030 -7.016 -2.975 1.00 95.38 126 ILE A C 1
ATOM 969 O O . ILE A 1 126 ? -4.698 -6.494 -4.028 1.00 95.38 126 ILE A O 1
ATOM 973 N N . ALA A 1 127 ? -4.202 -7.803 -2.290 1.00 94.69 127 ALA A N 1
ATOM 974 C CA . ALA A 1 127 ? -2.829 -8.041 -2.712 1.00 94.69 127 ALA A CA 1
ATOM 975 C C . ALA A 1 127 ? -2.748 -8.670 -4.114 1.00 94.69 127 ALA A C 1
ATOM 977 O O . ALA A 1 127 ? -1.913 -8.265 -4.926 1.00 94.69 127 ALA A O 1
ATOM 978 N N . SER A 1 128 ? -3.615 -9.644 -4.409 1.00 96.12 128 SER A N 1
ATOM 979 C CA . SER A 1 128 ? -3.691 -10.267 -5.732 1.00 96.12 128 SER A CA 1
ATOM 980 C C . SER A 1 128 ? -4.116 -9.257 -6.796 1.00 96.12 128 SER A C 1
ATOM 982 O O . SER A 1 128 ? -3.421 -9.095 -7.799 1.00 96.12 128 SER A O 1
ATOM 984 N N . LEU A 1 129 ? -5.205 -8.526 -6.545 1.00 97.12 129 LEU A N 1
ATOM 985 C CA . LEU A 1 129 ? -5.769 -7.582 -7.506 1.00 97.12 129 LEU A CA 1
ATOM 986 C C . LEU A 1 129 ? -4.850 -6.376 -7.739 1.00 97.12 129 LEU A C 1
ATOM 988 O O . LEU A 1 129 ? -4.637 -5.962 -8.872 1.00 97.12 129 LEU A O 1
ATOM 992 N N . SER A 1 130 ? -4.231 -5.845 -6.685 1.00 97.06 130 SER A N 1
ATOM 993 C CA . SER A 1 130 ? -3.254 -4.758 -6.778 1.00 97.06 130 SER A CA 1
ATOM 994 C C . SER A 1 130 ? -2.034 -5.155 -7.593 1.00 97.06 130 SER A C 1
ATOM 996 O O . SER A 1 130 ? -1.540 -4.346 -8.371 1.00 97.06 130 SER A O 1
ATOM 998 N N . ARG A 1 131 ? -1.552 -6.395 -7.446 1.00 96.25 131 ARG A N 1
ATOM 999 C CA . ARG A 1 131 ? -0.449 -6.911 -8.261 1.00 96.25 131 ARG A CA 1
ATOM 1000 C C . ARG A 1 131 ? -0.837 -6.960 -9.735 1.00 96.25 131 ARG A C 1
ATOM 1002 O O . ARG A 1 131 ? -0.060 -6.519 -10.576 1.00 96.25 131 ARG A O 1
ATOM 1009 N N . GLU A 1 132 ? -2.011 -7.501 -10.035 1.00 96.31 132 GLU A N 1
ATOM 1010 C CA . GLU A 1 132 ? -2.521 -7.587 -11.401 1.00 96.31 132 GLU A CA 1
ATOM 1011 C C . GLU A 1 132 ? -2.668 -6.200 -12.029 1.00 96.31 132 GLU A C 1
ATOM 1013 O O . GLU A 1 132 ? -2.070 -5.941 -13.073 1.00 96.31 132 GLU A O 1
ATOM 1018 N N . VAL A 1 133 ? -3.374 -5.286 -11.361 1.00 97.38 133 VAL A N 1
ATOM 1019 C CA . VAL A 1 133 ? -3.561 -3.905 -11.818 1.00 97.38 133 VAL A CA 1
ATOM 1020 C C . VAL A 1 133 ? -2.208 -3.232 -12.043 1.00 97.38 133 VAL A C 1
ATOM 1022 O O . VAL A 1 133 ? -1.925 -2.796 -13.153 1.00 97.38 133 VAL A O 1
ATOM 1025 N N . PHE A 1 134 ? -1.321 -3.238 -11.044 1.00 96.88 134 PHE A N 1
ATOM 1026 C CA . PHE A 1 134 ? -0.034 -2.549 -11.129 1.00 96.88 134 PHE A CA 1
ATOM 1027 C C . PHE A 1 134 ? 0.824 -3.023 -12.310 1.00 96.88 134 PHE A C 1
ATOM 1029 O O . PHE A 1 134 ? 1.380 -2.197 -13.028 1.00 96.88 134 PHE A O 1
ATOM 1036 N N . TYR A 1 135 ? 0.944 -4.333 -12.551 1.00 95.81 135 TYR A N 1
ATOM 1037 C CA . TYR A 1 135 ? 1.804 -4.834 -13.633 1.00 95.81 135 TYR A CA 1
ATOM 1038 C C . TYR A 1 135 ? 1.161 -4.779 -15.028 1.00 95.81 135 TYR A C 1
ATOM 1040 O O . TYR A 1 135 ? 1.877 -4.823 -16.034 1.00 95.81 135 TYR A O 1
ATOM 1048 N N . THR A 1 136 ? -0.167 -4.672 -15.107 1.00 96.00 136 THR A N 1
ATOM 1049 C CA . THR A 1 136 ? -0.892 -4.599 -16.385 1.00 96.00 136 THR A CA 1
ATOM 1050 C C . THR A 1 136 ? -1.103 -3.167 -16.873 1.00 96.00 136 THR A C 1
ATOM 1052 O O . THR A 1 136 ? -1.064 -2.941 -18.086 1.00 96.00 136 THR A O 1
ATOM 1055 N N . THR A 1 137 ? -1.300 -2.199 -15.971 1.00 96.88 137 THR A N 1
ATOM 1056 C CA . THR A 1 137 ? -1.589 -0.804 -16.342 1.00 96.88 137 THR A CA 1
ATOM 1057 C C . THR A 1 137 ? -0.331 0.044 -16.505 1.00 96.88 137 THR A C 1
ATOM 1059 O O . THR A 1 137 ? -0.269 0.854 -17.437 1.00 96.88 137 THR A O 1
ATOM 1062 N N . ASN A 1 138 ? 0.690 -0.166 -15.671 1.00 97.12 138 ASN A N 1
ATOM 1063 C CA . ASN A 1 138 ? 1.921 0.621 -15.715 1.00 97.12 138 ASN A CA 1
ATOM 1064 C C . ASN A 1 138 ? 2.840 0.238 -16.870 1.00 97.12 138 ASN A C 1
ATOM 1066 O O . ASN A 1 138 ? 2.876 -0.907 -17.325 1.00 97.12 138 ASN A O 1
ATOM 1070 N N . THR A 1 139 ? 3.640 1.212 -17.297 1.00 95.75 139 THR A N 1
ATOM 1071 C CA . THR A 1 139 ? 4.744 1.003 -18.235 1.00 95.75 139 THR A CA 1
ATOM 1072 C C . THR A 1 139 ? 6.054 0.978 -17.466 1.00 95.75 139 THR A C 1
ATOM 1074 O O . THR A 1 139 ? 6.315 1.874 -16.673 1.00 95.75 139 THR A O 1
ATOM 1077 N N . PHE A 1 140 ? 6.898 -0.021 -17.713 1.00 93.81 140 PHE A N 1
ATOM 1078 C CA . PHE A 1 140 ? 8.198 -0.137 -17.052 1.00 93.81 140 PHE A CA 1
ATOM 1079 C C . PHE A 1 140 ? 9.316 0.316 -17.989 1.00 93.81 140 PHE A C 1
ATOM 1081 O O . PHE A 1 140 ? 9.433 -0.193 -19.106 1.00 93.81 140 PHE A O 1
ATOM 1088 N N . SER A 1 141 ? 10.132 1.267 -17.536 1.00 92.31 141 SER A N 1
ATOM 1089 C CA . SER A 1 141 ? 11.315 1.726 -18.260 1.00 92.31 141 SER A CA 1
ATOM 1090 C C . SER A 1 141 ? 12.500 0.811 -17.967 1.00 92.31 141 SER A C 1
ATOM 1092 O O . SER A 1 141 ? 12.907 0.626 -16.818 1.00 92.31 141 SER A O 1
ATOM 1094 N N . MET A 1 142 ? 13.054 0.231 -19.025 1.00 89.62 142 MET A N 1
ATOM 1095 C CA . MET A 1 142 ? 14.247 -0.599 -18.991 1.00 89.62 142 MET A CA 1
ATOM 1096 C C . MET A 1 142 ? 15.394 0.171 -19.630 1.00 89.62 142 MET A C 1
ATOM 1098 O O . MET A 1 142 ? 15.364 0.471 -20.825 1.00 89.62 142 MET A O 1
ATOM 1102 N N . ARG A 1 143 ? 16.430 0.451 -18.840 1.00 85.62 143 ARG A N 1
ATOM 1103 C CA . ARG A 1 143 ? 17.707 0.954 -19.346 1.00 85.62 143 ARG A CA 1
ATOM 1104 C C . ARG A 1 143 ? 18.719 -0.186 -19.353 1.00 85.62 143 ARG A C 1
ATOM 1106 O O . ARG A 1 143 ? 18.832 -0.874 -18.335 1.00 85.62 143 ARG A O 1
ATOM 1113 N N . PRO A 1 144 ? 19.440 -0.411 -20.465 1.00 83.12 144 PRO A N 1
ATOM 1114 C CA . PRO A 1 144 ? 20.582 -1.308 -20.467 1.00 83.12 144 PRO A CA 1
ATOM 1115 C C . PRO A 1 144 ? 21.592 -0.803 -19.437 1.00 83.12 144 PRO A C 1
ATOM 1117 O O . PRO A 1 144 ? 22.100 0.310 -19.560 1.00 83.12 144 PRO A O 1
ATOM 1120 N N . GLU A 1 145 ? 21.868 -1.605 -18.415 1.00 80.12 145 GLU A N 1
ATOM 1121 C CA . GLU A 1 145 ? 22.948 -1.310 -17.483 1.00 80.12 145 GLU A CA 1
ATOM 1122 C C . GLU A 1 145 ? 24.230 -1.886 -18.083 1.00 80.12 145 GLU A C 1
ATOM 1124 O O . GLU A 1 145 ? 24.279 -3.074 -18.434 1.00 80.12 145 GLU A O 1
ATOM 1129 N N . ALA A 1 146 ? 25.235 -1.027 -18.270 1.00 78.56 146 ALA A N 1
ATOM 1130 C CA . ALA A 1 146 ? 26.556 -1.476 -18.671 1.00 78.56 146 ALA A CA 1
ATOM 1131 C C . ALA A 1 146 ? 27.095 -2.364 -17.550 1.00 78.56 146 ALA A C 1
ATOM 1133 O O . ALA A 1 146 ? 27.204 -1.939 -16.401 1.00 78.56 146 ALA A O 1
ATOM 1134 N N . ILE A 1 147 ? 27.396 -3.613 -17.878 1.00 77.81 147 ILE A N 1
ATOM 1135 C CA . ILE A 1 147 ? 28.087 -4.492 -16.950 1.00 77.81 147 ILE A CA 1
ATOM 1136 C C . ILE A 1 147 ? 29.548 -4.096 -17.058 1.00 77.81 147 ILE A C 1
ATOM 1138 O O . ILE A 1 147 ? 30.198 -4.407 -18.061 1.00 77.81 147 ILE A O 1
ATOM 1142 N N . GLU A 1 148 ? 30.052 -3.380 -16.055 1.00 77.06 148 GLU A N 1
ATOM 1143 C CA . GLU A 1 148 ? 31.493 -3.244 -15.914 1.00 77.06 148 GLU A CA 1
ATOM 1144 C C . GLU A 1 148 ? 32.067 -4.663 -15.848 1.00 77.06 148 GLU A C 1
ATOM 1146 O O . GLU A 1 148 ? 31.594 -5.479 -15.043 1.00 77.06 148 GLU A O 1
ATOM 1151 N N . PRO A 1 149 ? 32.994 -5.024 -16.754 1.00 72.75 149 PRO A N 1
ATOM 1152 C CA . PRO A 1 149 ? 33.610 -6.331 -16.685 1.00 72.75 149 PRO A CA 1
ATOM 1153 C C . PRO A 1 149 ? 34.223 -6.466 -15.288 1.00 72.75 149 PRO A C 1
ATOM 1155 O O . PRO A 1 149 ? 34.858 -5.514 -14.829 1.00 72.75 149 PRO A O 1
ATOM 1158 N N . PRO A 1 150 ? 34.031 -7.602 -14.591 1.00 73.69 150 PRO A N 1
ATOM 1159 C CA . PRO A 1 150 ? 34.722 -7.819 -13.329 1.00 73.69 150 PRO A CA 1
ATOM 1160 C C . PRO A 1 150 ? 36.214 -7.563 -13.561 1.00 73.69 150 PRO A C 1
ATOM 1162 O O . PRO A 1 150 ? 36.737 -7.974 -14.601 1.00 73.69 150 PRO A O 1
ATOM 1165 N N . GLU A 1 151 ? 36.884 -6.866 -12.639 1.00 74.00 151 GLU A N 1
ATOM 1166 C CA . GLU A 1 151 ? 38.336 -6.661 -12.674 1.00 74.00 151 GLU A CA 1
ATOM 1167 C C . GLU A 1 151 ? 39.036 -8.017 -12.526 1.00 74.00 151 GLU A C 1
ATOM 1169 O O . GLU A 1 151 ? 39.515 -8.401 -11.461 1.00 74.00 151 GLU A O 1
ATOM 1174 N N . ILE A 1 152 ? 39.055 -8.814 -13.589 1.00 68.88 152 ILE A N 1
ATOM 1175 C CA . ILE A 1 152 ? 39.821 -10.043 -13.602 1.00 68.88 152 ILE A CA 1
ATOM 1176 C C . ILE A 1 152 ? 41.243 -9.641 -13.972 1.00 68.88 152 ILE A C 1
ATOM 1178 O O . ILE A 1 152 ? 41.556 -9.417 -15.142 1.00 68.88 152 ILE A O 1
ATOM 1182 N N . ILE A 1 153 ? 42.098 -9.536 -12.953 1.00 65.75 153 ILE A N 1
ATOM 1183 C CA . ILE A 1 153 ? 43.547 -9.380 -13.101 1.00 65.75 153 ILE A CA 1
ATOM 1184 C C . ILE A 1 153 ? 44.090 -10.688 -13.694 1.00 65.75 153 ILE A C 1
ATOM 1186 O O . ILE A 1 153 ? 44.550 -11.578 -12.982 1.00 65.75 153 ILE A O 1
ATOM 1190 N N . PHE A 1 154 ? 43.992 -10.850 -15.011 1.00 59.75 154 PHE A N 1
ATOM 1191 C CA . PHE A 1 154 ? 44.678 -11.929 -15.710 1.00 59.75 154 PHE A CA 1
ATOM 1192 C C . PHE A 1 154 ? 46.128 -11.516 -15.969 1.00 59.75 154 PHE A C 1
ATOM 1194 O O . PHE A 1 154 ? 46.403 -10.498 -16.605 1.00 59.75 154 PHE A O 1
ATOM 1201 N N . LEU A 1 155 ? 47.057 -12.334 -15.471 1.00 64.94 155 LEU A N 1
ATOM 1202 C CA . LEU A 1 155 ? 48.505 -12.215 -15.648 1.00 64.94 155 LEU A CA 1
ATOM 1203 C C . LEU A 1 155 ? 48.889 -12.254 -17.143 1.00 64.94 155 LEU A C 1
ATOM 1205 O O . LEU A 1 155 ? 49.179 -13.314 -17.690 1.00 64.94 155 LEU A O 1
ATOM 1209 N N . GLY A 1 156 ? 48.905 -11.094 -17.804 1.00 71.38 156 GLY A N 1
ATOM 1210 C CA . GLY A 1 156 ? 49.630 -10.885 -19.065 1.00 71.38 156 GLY A CA 1
ATOM 1211 C C . GLY A 1 156 ? 48.821 -10.860 -20.366 1.00 71.38 156 GLY A C 1
ATOM 1212 O O . GLY A 1 156 ? 49.417 -10.652 -21.418 1.00 71.38 156 GLY A O 1
ATOM 1213 N N . TYR A 1 157 ? 47.492 -10.992 -20.333 1.00 63.44 157 TYR A N 1
ATOM 1214 C CA . TYR A 1 157 ? 46.645 -10.796 -21.519 1.00 63.44 157 TYR A CA 1
ATOM 1215 C C . TYR A 1 157 ? 45.578 -9.750 -21.223 1.00 63.44 157 TYR A C 1
ATOM 1217 O O . TYR A 1 157 ? 44.752 -9.966 -20.347 1.00 63.44 157 TYR A O 1
ATOM 1225 N N . ALA A 1 158 ? 45.576 -8.633 -21.956 1.00 63.03 158 ALA A N 1
ATOM 1226 C CA . ALA A 1 158 ? 44.488 -7.661 -21.911 1.00 63.03 158 ALA A CA 1
ATOM 1227 C C . ALA A 1 158 ? 43.286 -8.219 -22.699 1.00 63.03 158 ALA A C 1
ATOM 1229 O O . ALA A 1 158 ? 43.342 -8.261 -23.935 1.00 63.03 158 ALA A O 1
ATOM 1230 N N . PRO A 1 159 ? 42.201 -8.680 -22.047 1.00 64.38 159 PRO A N 1
ATOM 1231 C CA . PRO A 1 159 ? 41.014 -9.081 -22.779 1.00 64.38 159 PRO A CA 1
ATOM 1232 C C . PRO A 1 159 ? 40.389 -7.834 -23.409 1.00 64.38 159 PRO A C 1
ATOM 1234 O O . PRO A 1 159 ? 40.296 -6.782 -22.779 1.00 64.38 159 PRO A O 1
ATOM 1237 N N . ARG A 1 160 ? 39.930 -7.941 -24.661 1.00 67.69 160 ARG A N 1
ATOM 1238 C CA . ARG A 1 160 ? 39.083 -6.891 -25.240 1.00 67.69 160 ARG A CA 1
ATOM 1239 C C . ARG A 1 160 ? 37.804 -6.824 -24.399 1.00 67.69 160 ARG A C 1
ATOM 1241 O O . ARG A 1 160 ? 37.114 -7.846 -24.330 1.00 67.69 160 ARG A O 1
ATOM 1248 N N . PRO A 1 161 ? 37.469 -5.684 -23.772 1.00 62.72 161 PRO A N 1
ATOM 1249 C CA . PRO A 1 161 ? 36.248 -5.579 -22.991 1.00 62.72 161 PRO A CA 1
ATOM 1250 C C . PRO A 1 161 ? 35.063 -5.761 -23.940 1.00 62.72 161 PRO A C 1
ATOM 1252 O O . PRO A 1 161 ? 34.779 -4.912 -24.783 1.00 62.72 161 PRO A O 1
ATOM 1255 N N . ARG A 1 162 ? 34.378 -6.902 -23.842 1.00 68.75 162 ARG A N 1
ATOM 1256 C CA . ARG A 1 162 ? 33.035 -7.024 -24.403 1.00 68.75 162 ARG A CA 1
ATOM 1257 C C . ARG A 1 162 ? 32.131 -6.261 -23.447 1.00 68.75 162 ARG A C 1
ATOM 1259 O O . ARG A 1 162 ? 31.920 -6.734 -22.334 1.00 68.75 162 ARG A O 1
ATOM 1266 N N . LEU A 1 163 ? 31.631 -5.094 -23.856 1.00 69.94 163 LEU A N 1
ATOM 1267 C CA . LEU A 1 163 ? 30.543 -4.452 -23.123 1.00 69.94 163 LEU A CA 1
ATOM 1268 C C . LEU A 1 163 ? 29.335 -5.393 -23.173 1.00 69.94 163 LEU A C 1
ATOM 1270 O O . LEU A 1 163 ? 28.674 -5.530 -24.203 1.00 69.94 163 LEU A O 1
ATOM 1274 N N . GLY A 1 164 ? 29.097 -6.095 -22.069 1.00 75.25 164 GLY A N 1
ATOM 1275 C CA . GLY A 1 164 ? 27.851 -6.799 -21.832 1.00 75.25 164 GLY A CA 1
ATOM 1276 C C . GLY A 1 164 ? 26.814 -5.800 -21.339 1.00 75.25 164 GLY A C 1
ATOM 1277 O O . GLY A 1 164 ? 27.107 -4.970 -20.481 1.00 75.25 164 GLY A O 1
ATOM 1278 N N . TYR A 1 165 ? 25.599 -5.892 -21.863 1.00 77.44 165 TYR A 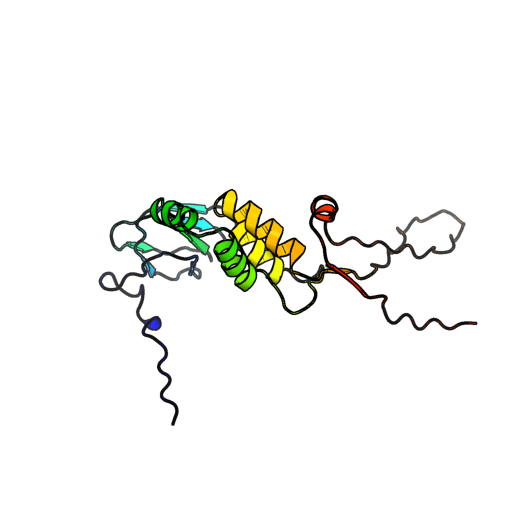N 1
ATOM 1279 C CA . TYR A 1 165 ? 24.455 -5.171 -21.323 1.00 77.44 165 TYR A CA 1
ATOM 1280 C C . TYR A 1 165 ? 23.491 -6.184 -20.724 1.00 77.44 165 TYR A C 1
ATOM 1282 O O . TYR A 1 165 ? 23.155 -7.179 -21.369 1.00 77.44 165 TYR A O 1
ATOM 1290 N N . THR A 1 166 ? 23.030 -5.930 -19.501 1.00 80.25 166 THR A N 1
ATOM 1291 C CA . THR A 1 166 ? 21.923 -6.693 -18.911 1.00 80.25 166 THR A CA 1
ATOM 1292 C C . THR A 1 166 ? 20.751 -5.787 -18.614 1.00 80.25 166 THR A C 1
ATOM 1294 O O . THR A 1 166 ? 20.913 -4.656 -18.162 1.00 80.25 166 THR A O 1
ATOM 1297 N N . VAL A 1 167 ? 19.556 -6.328 -18.819 1.00 77.31 167 VAL A N 1
ATOM 1298 C CA . VAL A 1 167 ? 18.312 -5.735 -18.344 1.00 77.31 167 VAL A CA 1
ATOM 1299 C C . VAL A 1 167 ? 17.977 -6.415 -17.021 1.00 77.31 167 VAL A C 1
ATOM 1301 O O . VAL A 1 167 ? 17.564 -7.571 -16.998 1.00 77.31 167 VAL A O 1
ATOM 1304 N N . ARG A 1 168 ? 18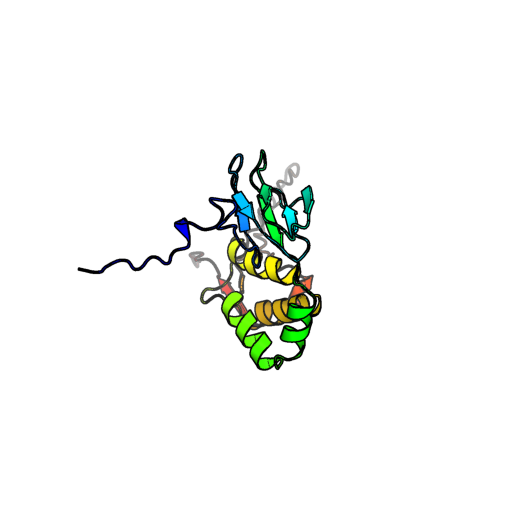.235 -5.730 -15.903 1.00 73.19 168 ARG A N 1
ATOM 1305 C CA . ARG A 1 168 ? 18.032 -6.288 -14.551 1.00 73.19 168 ARG A CA 1
ATOM 1306 C C . ARG A 1 168 ? 16.630 -6.073 -13.992 1.00 73.19 168 ARG A C 1
ATOM 1308 O O . ARG A 1 168 ? 16.271 -6.686 -12.988 1.00 73.19 168 ARG A O 1
ATOM 1315 N N . PHE A 1 169 ? 15.858 -5.185 -14.607 1.00 75.75 169 PHE A N 1
ATOM 1316 C CA . PHE A 1 169 ? 14.559 -4.774 -14.107 1.00 75.75 169 PHE A CA 1
ATOM 1317 C C . PHE A 1 169 ? 13.466 -5.083 -15.123 1.00 75.75 169 PHE A C 1
ATOM 1319 O O . PHE A 1 169 ? 13.665 -4.791 -16.301 1.00 75.75 169 PHE A O 1
ATOM 1326 N N . PRO A 1 170 ? 12.304 -5.585 -14.678 1.00 75.88 170 PRO A N 1
ATOM 1327 C CA . PRO A 1 170 ? 11.946 -5.977 -13.306 1.00 75.88 170 PRO A CA 1
ATOM 1328 C C . PRO A 1 170 ? 12.379 -7.412 -12.948 1.00 75.88 170 PRO A C 1
ATOM 1330 O O . PRO A 1 170 ? 12.967 -8.125 -13.757 1.00 75.88 170 PRO A O 1
ATOM 1333 N N . LYS A 1 171 ? 12.136 -7.824 -11.691 1.00 82.00 171 LYS A N 1
ATOM 1334 C CA . LYS A 1 171 ? 12.529 -9.155 -11.191 1.00 82.00 171 LYS A CA 1
ATOM 1335 C C . LYS A 1 171 ? 11.922 -10.265 -12.069 1.00 82.00 171 LYS A C 1
ATOM 1337 O O . LYS A 1 171 ? 10.717 -10.219 -12.312 1.00 82.00 171 LYS A O 1
ATOM 1342 N N . PRO A 1 172 ? 12.673 -11.329 -12.415 1.00 82.56 172 PRO A N 1
ATOM 1343 C CA . PRO A 1 172 ? 12.182 -12.388 -13.302 1.00 82.56 172 PRO A CA 1
ATOM 1344 C C . PRO A 1 172 ? 10.839 -13.007 -12.889 1.00 82.56 172 PRO A C 1
ATOM 1346 O O . PRO A 1 172 ? 10.013 -13.325 -13.740 1.00 82.56 172 PRO A O 1
ATOM 1349 N N . GLY A 1 173 ? 10.583 -13.118 -11.580 1.00 85.75 173 GLY A N 1
ATOM 1350 C CA . GLY A 1 173 ? 9.342 -13.684 -11.040 1.00 85.75 173 GLY A CA 1
ATOM 1351 C C . GLY A 1 173 ? 8.064 -12.897 -11.359 1.00 85.75 173 GLY A C 1
ATOM 1352 O O . GLY A 1 173 ? 6.979 -13.426 -11.149 1.00 85.75 173 GLY A O 1
ATOM 1353 N N . VAL A 1 174 ? 8.164 -11.662 -11.864 1.00 85.62 174 VAL A N 1
ATOM 1354 C CA . VAL A 1 174 ? 7.000 -10.861 -12.284 1.00 85.62 174 VAL A CA 1
ATOM 1355 C C . VAL A 1 174 ? 6.912 -10.668 -13.797 1.00 85.62 174 VAL A C 1
ATOM 1357 O O . VAL A 1 174 ? 5.953 -10.060 -14.264 1.00 85.62 174 VAL A O 1
ATOM 1360 N N . ASN A 1 175 ? 7.844 -11.232 -14.578 1.00 85.56 175 ASN A N 1
ATOM 1361 C CA . ASN A 1 175 ? 7.885 -11.083 -16.039 1.00 85.56 175 ASN A CA 1
ATOM 1362 C C . ASN A 1 175 ? 6.572 -11.500 -16.714 1.00 85.56 175 ASN A C 1
ATOM 1364 O O . ASN A 1 175 ? 6.114 -10.825 -17.629 1.00 85.56 175 ASN A O 1
ATOM 1368 N N . GLY A 1 176 ? 5.923 -12.560 -16.218 1.00 86.25 176 GLY A N 1
ATOM 1369 C CA . GLY A 1 176 ? 4.632 -13.021 -16.740 1.00 86.25 176 GLY A CA 1
ATOM 1370 C C . GLY A 1 176 ? 3.465 -12.053 -16.505 1.00 86.25 176 GLY A C 1
ATOM 1371 O O . GLY A 1 176 ? 2.453 -12.145 -17.201 1.00 86.25 176 GLY A O 1
ATOM 1372 N N . CYS A 1 177 ? 3.600 -11.120 -15.559 1.00 85.94 177 CYS A N 1
ATOM 1373 C CA . CYS A 1 177 ? 2.568 -10.143 -15.212 1.00 85.94 177 CYS A CA 1
ATOM 1374 C C . CYS A 1 177 ? 2.706 -8.830 -15.989 1.00 85.94 177 CYS A C 1
ATOM 1376 O O . CYS A 1 177 ? 1.725 -8.107 -16.132 1.00 85.94 177 CYS A O 1
ATOM 1378 N N . ILE A 1 178 ? 3.902 -8.511 -16.487 1.00 89.69 178 ILE A N 1
ATOM 1379 C CA . ILE A 1 178 ? 4.166 -7.236 -17.157 1.00 89.69 178 ILE A CA 1
ATOM 1380 C C . ILE A 1 178 ? 3.595 -7.250 -18.565 1.00 89.69 178 ILE A C 1
ATOM 1382 O O . ILE A 1 178 ? 3.771 -8.206 -19.323 1.00 89.69 178 ILE A O 1
ATOM 1386 N N . ARG A 1 179 ? 2.901 -6.167 -18.914 1.00 91.94 179 ARG A N 1
ATOM 1387 C CA . ARG A 1 179 ? 2.275 -6.003 -20.234 1.00 91.94 179 ARG A CA 1
ATOM 1388 C C . ARG A 1 179 ? 2.894 -4.895 -21.073 1.00 91.94 179 ARG A C 1
ATOM 1390 O O . ARG A 1 179 ? 2.725 -4.903 -22.287 1.00 91.94 179 ARG A O 1
ATOM 1397 N N . ARG A 1 180 ? 3.597 -3.948 -20.448 1.00 94.06 180 ARG A N 1
ATOM 1398 C CA . ARG A 1 180 ? 4.101 -2.742 -21.113 1.00 94.06 180 ARG A CA 1
ATOM 1399 C C . ARG A 1 180 ? 5.536 -2.466 -20.692 1.00 94.06 180 ARG A C 1
ATOM 1401 O O . ARG A 1 180 ? 5.826 -2.272 -19.512 1.00 94.06 180 ARG A O 1
ATOM 1408 N N . ILE A 1 181 ? 6.430 -2.450 -21.673 1.00 92.19 181 ILE A N 1
ATOM 1409 C CA . ILE A 1 181 ? 7.857 -2.198 -21.488 1.00 92.19 181 ILE A CA 1
ATOM 1410 C C . ILE A 1 181 ? 8.261 -1.078 -22.438 1.00 92.19 181 ILE A C 1
ATOM 1412 O O . ILE 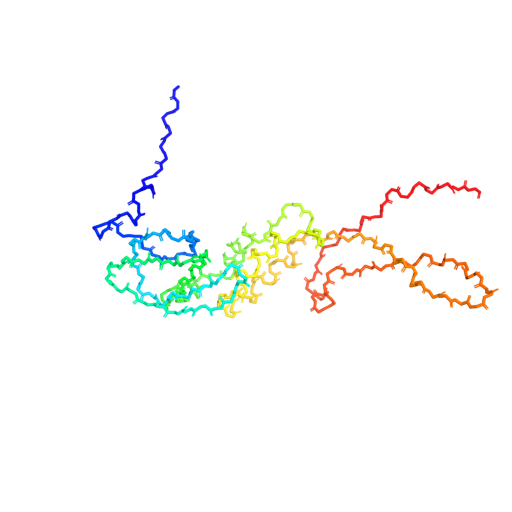A 1 181 ? 7.948 -1.122 -23.627 1.00 92.19 181 ILE A O 1
ATOM 1416 N N . LYS A 1 182 ? 8.998 -0.103 -21.914 1.00 92.19 182 LYS A N 1
ATOM 1417 C CA . LYS A 1 182 ? 9.689 0.920 -22.692 1.00 92.19 182 LYS A CA 1
ATOM 1418 C C . LYS A 1 182 ? 11.187 0.681 -22.553 1.00 92.19 182 LYS A C 1
ATOM 1420 O O . LYS A 1 182 ? 11.715 0.741 -21.449 1.00 92.19 182 LYS A O 1
ATOM 1425 N N . ILE A 1 183 ? 11.871 0.398 -23.657 1.00 89.44 183 ILE A N 1
ATOM 1426 C CA . ILE A 1 183 ? 13.329 0.239 -23.658 1.00 89.44 183 ILE A CA 1
ATOM 1427 C C . ILE A 1 183 ? 13.951 1.581 -24.032 1.00 89.44 183 ILE A C 1
ATOM 1429 O O . ILE A 1 183 ? 13.720 2.097 -25.123 1.00 89.44 183 ILE A O 1
ATOM 1433 N N . GLU A 1 184 ? 14.742 2.140 -23.124 1.00 87.81 184 GLU A N 1
ATOM 1434 C CA . GLU A 1 184 ? 15.506 3.361 -23.357 1.00 87.81 184 GLU A CA 1
ATOM 1435 C C . GLU A 1 184 ? 16.944 2.975 -23.698 1.00 87.81 184 GLU A C 1
ATOM 1437 O O . GLU A 1 184 ? 17.781 2.752 -22.823 1.00 87.81 184 GLU A O 1
ATOM 1442 N N . LEU A 1 185 ? 17.226 2.863 -24.997 1.00 83.06 185 LEU A N 1
ATOM 1443 C CA . LEU A 1 185 ? 18.596 2.792 -25.488 1.00 83.06 185 LEU A CA 1
ATOM 1444 C C . LEU A 1 185 ? 19.201 4.179 -25.259 1.00 83.06 185 LEU A C 1
ATOM 1446 O O . LEU A 1 185 ? 18.716 5.158 -25.824 1.00 83.06 185 LEU A O 1
ATOM 1450 N N . GLY A 1 186 ? 20.191 4.281 -24.368 1.00 71.38 186 GLY A N 1
ATOM 1451 C CA . GLY A 1 186 ? 20.855 5.555 -24.095 1.00 71.38 186 GLY A CA 1
ATOM 1452 C C . GLY A 1 186 ? 21.333 6.219 -25.390 1.00 71.38 186 GLY A C 1
ATOM 1453 O O . GLY A 1 186 ? 21.551 5.542 -26.396 1.00 71.38 186 GLY A O 1
ATOM 1454 N N . THR A 1 187 ? 21.522 7.538 -25.370 1.00 62.81 187 THR A N 1
ATOM 1455 C CA . THR A 1 187 ? 22.160 8.296 -26.458 1.00 62.81 187 THR A CA 1
ATOM 1456 C C . THR A 1 187 ? 23.641 7.925 -26.555 1.00 62.81 187 THR A C 1
ATOM 1458 O O . THR A 1 187 ? 24.528 8.732 -26.287 1.00 62.81 187 THR A O 1
ATOM 1461 N N . ALA A 1 188 ? 23.942 6.674 -26.885 1.00 56.44 188 ALA A N 1
ATOM 1462 C CA . ALA A 1 188 ? 25.245 6.318 -27.390 1.00 56.44 188 ALA A CA 1
ATOM 1463 C C . ALA A 1 188 ? 25.345 6.993 -28.759 1.00 56.44 188 ALA A C 1
ATOM 1465 O O . ALA A 1 188 ? 24.656 6.616 -29.706 1.00 56.44 188 ALA A O 1
ATOM 1466 N N . ASN A 1 189 ? 26.170 8.037 -28.846 1.00 43.47 189 ASN A N 1
ATOM 1467 C CA . ASN A 1 189 ? 26.609 8.577 -30.123 1.00 43.47 189 ASN A CA 1
ATOM 1468 C C . ASN A 1 189 ? 27.403 7.469 -30.821 1.00 43.47 189 ASN A C 1
ATOM 1470 O O . ASN A 1 189 ? 28.608 7.332 -30.612 1.00 43.47 189 ASN A O 1
ATOM 1474 N N . PHE A 1 190 ? 26.724 6.639 -31.610 1.00 38.03 190 PHE A N 1
ATOM 1475 C CA . PHE A 1 190 ? 27.385 5.689 -32.488 1.00 38.03 190 PHE A CA 1
ATOM 1476 C C . PHE A 1 190 ? 28.127 6.499 -33.552 1.00 38.03 190 PHE A C 1
ATOM 1478 O O . PHE A 1 190 ? 27.548 6.936 -34.545 1.00 38.03 190 PHE A O 1
ATOM 1485 N N . ARG A 1 191 ? 29.423 6.742 -33.332 1.00 36.53 191 ARG A N 1
ATOM 1486 C CA . ARG A 1 191 ? 30.323 7.121 -34.419 1.00 36.53 191 ARG A CA 1
ATOM 1487 C C . ARG A 1 191 ? 30.507 5.879 -35.280 1.00 36.53 191 ARG A C 1
ATOM 1489 O O . ARG A 1 191 ? 31.220 4.959 -34.895 1.00 36.53 191 ARG A O 1
ATOM 1496 N N . VAL A 1 192 ? 29.822 5.857 -36.416 1.00 29.92 192 VAL A N 1
ATOM 1497 C CA . VAL A 1 192 ? 30.138 4.942 -37.510 1.00 29.92 192 VAL A CA 1
ATOM 1498 C C . VAL A 1 192 ? 31.475 5.418 -38.079 1.00 29.92 192 VAL A C 1
ATOM 1500 O O . VAL A 1 192 ? 31.533 6.479 -38.698 1.00 29.92 192 VAL A O 1
ATOM 1503 N N . THR A 1 193 ? 32.551 4.706 -37.754 1.00 42.62 193 THR A N 1
ATOM 1504 C CA . THR A 1 193 ? 33.846 4.805 -38.447 1.00 42.62 193 THR A CA 1
ATOM 1505 C C . THR A 1 193 ? 33.906 3.773 -39.548 1.00 42.62 193 THR A C 1
ATOM 1507 O O . THR A 1 193 ? 33.547 2.614 -39.234 1.00 42.62 193 THR A O 1
#

Sequence (193 aa):
MNTSNTPQTEKLGTSEETPLKLTTPYFLSARTAIWIVSPNPVKVHGPDGTAITTFKCKHPAEISFQTNVHMMPSLGPAFSAGWKKIPDELKTQILGFNLTETEPISSADTSSLLGLYHHLRMTPEIASLSREVFYTTNTFSMRPEAIEPPEIIFLGYAPRPRLGYTVRFPKPGVNGCIRRIKIELGTANFRVT

Organism: NCBI:txid147558

pLDDT: mean 85.86, std 15.84, range [29.92, 98.12]

Secondary structure (DSSP, 8-state):
-------GGGGTTSSSSS-EE--S-EEE-TT-EEEEEEEEEEEEE-TT--EEEEEEEEEEEEEE-SS-EEEEE---HHHHHHHHHS-HHHHHHHHHHHH--SSPBPTT-HHHHHHHHHHHTS-HHHHHHHHHHHHHHSPEEEPPEEEPPP----TT-------EEE---S-GGGGGG---EEE----------

Radius of gyration: 23.98 Å; chains: 1; bounding box: 70×51×63 Å